Protein AF-0000000080075584 (afdb_homodimer)

Solvent-accessible surface area (backbone atoms only — not comparable to full-atom values): 12866 Å² total; per-residue (Å²): 136,84,79,77,77,75,76,77,74,78,75,73,73,74,72,73,71,70,73,66,69,74,59,88,73,54,77,78,64,74,48,72,67,34,49,50,52,40,50,52,48,58,72,70,38,62,60,57,78,44,74,44,52,40,63,73,50,80,79,50,69,33,25,34,41,36,39,41,30,17,41,66,41,58,95,52,50,71,67,55,49,50,48,53,55,47,60,69,43,44,66,59,59,59,65,61,50,44,75,45,80,45,78,43,62,92,135,85,78,77,77,76,77,77,73,76,76,72,72,73,71,73,72,69,69,68,68,76,58,86,73,56,78,79,65,74,49,72,66,33,50,50,52,40,50,52,48,58,73,70,38,61,60,57,79,44,75,44,52,39,64,73,51,80,79,50,68,33,25,34,41,37,40,41,29,17,41,66,40,60,95,52,50,70,66,56,50,51,49,54,56,48,60,68,43,44,66,59,60,59,65,61,50,45,75,45,80,45,78,43,62,92

Sequence (212 aa):
MLRLATSLRSSLITSAVRRHSACCGGDHQMSEAEQKMSKLLNEGIQGCSRVEVHDVSNGCGSMYDVVVEASSFKGKSKVAQHKIVTSILSEQIKGMHGLTIKTKAVMLRLATSLRSSLITSAVRRHSACCGGDHQMSEAEQKMSKLLNEGIQGCSRVEVHDVSNGCGSMYDVVVEASSFKGKSKVAQHKIVTSILSEQIKGMHGLTIKTKAV

pLDDT: mean 79.03, std 25.41, range [29.27, 98.75]

InterPro domains:
  IPR002634 BolA protein [PF01722] (52-105)
  IPR002634 BolA protein [PIRSF003113] (13-105)
  IPR036065 BolA-like superfamily [G3DSA:3.30.300.90] (29-106)
  IPR036065 BolA-like superfamily [SSF82657] (11-105)
  IPR052275 Mitochondrial Fe-S cluster assembly factor [PTHR46188] (8-105)

Foldseek 3Di:
DDPPPPVPPPPPPPPPPPPPVPPCPPPPDDDPLFVVLQVLCVVQAAAWPDWGWDDPPVPPNPDIDIDTDGPRCPPPDPVRVVCSSCVSCVVVSVPSDDDDDDDDDD/DPPPPPPPPPPPPPPPPPPPPVPCPPPPDDDPLFVVLQVLCVVQAAAWPDWGWDDPPVPPNPDIDIDTDGPRCPPPDPVRVVVSSCVSCVVVSVPPDDDDDDDDDD

Organism: NCBI:txid1611254

Nearest PDB structures (foldseek):
  2ncl-assembly1_A  TM=8.248E-01  e=7.164E-05  Homo sapiens
  2mma-assembly1_B  TM=8.108E-01  e=4.847E-03  Arabidopsis thaliana
  3o2e-assembly1_A  TM=7.406E-01  e=4.530E-02  Babesia bovis T2Bo
  2kdn-assembly1_A  TM=6.563E-01  e=3.088E-02  Plasmodium falciparum 3D7
  4uc7-assembly1_A  TM=2.143E-01  e=5.826E-01  Human respiratory syncytial virus A2

Radius of gyration: 30.8 Å; Cα contacts (8 Å, |Δi|>4): 263; chains: 2; bounding box: 94×54×71 Å

Secondary structure (DSSP, 8-state):
-----------------------S----PPPHHHHHHHHHHHHHSTTEEEEEEEE-SSSSSSEEEEEEEEGGGTT--HHHHHHHHHHHHHHHHHTTSEEEEEEEE-/-----------------------S----PPPHHHHHHHHHHHHHSTTEEEEEEEE-SSSSSSEEEEEEEEGGGTT--HHHHHHHHHHHHHHHHHTTSEEEEEEEE-

Structure (mmCIF, N/CA/C/O backbone):
data_AF-0000000080075584-model_v1
#
loop_
_entity.id
_entity.type
_entity.pdbx_description
1 polymer 'Uncharacterized protein'
#
loop_
_atom_site.group_PDB
_atom_site.id
_atom_site.type_symbol
_atom_site.label_atom_id
_atom_site.label_alt_id
_atom_site.label_comp_id
_atom_site.label_asym_id
_atom_site.label_entity_id
_atom_site.label_seq_id
_atom_site.pdbx_PDB_ins_code
_atom_site.Cartn_x
_atom_site.Cartn_y
_atom_site.Cartn_z
_atom_site.occupancy
_atom_site.B_iso_or_equiv
_atom_site.auth_seq_id
_atom_site.auth_comp_id
_atom_site.auth_asym_id
_atom_site.auth_atom_id
_atom_site.pdbx_PDB_model_num
ATOM 1 N N . MET A 1 1 ? -80 -15.695 -36.656 1 31.92 1 MET A N 1
ATOM 2 C CA . MET A 1 1 ? -78.938 -16.625 -36.312 1 31.92 1 MET A CA 1
ATOM 3 C C . MET A 1 1 ? -77.688 -15.883 -35.812 1 31.92 1 MET A C 1
ATOM 5 O O . MET A 1 1 ? -77 -15.219 -36.562 1 31.92 1 MET A O 1
ATOM 9 N N . LEU A 1 2 ? -77.938 -15.125 -34.656 1 34.56 2 LEU A N 1
ATOM 10 C CA . LEU A 1 2 ? -77.188 -14.094 -33.938 1 34.56 2 LEU A CA 1
ATOM 11 C C . LEU A 1 2 ? -75.875 -14.664 -33.406 1 34.56 2 LEU A C 1
ATOM 13 O O . LEU A 1 2 ? -75.875 -15.578 -32.562 1 34.56 2 LEU A O 1
ATOM 17 N N . ARG A 1 3 ? -74.812 -14.68 -34.25 1 34.53 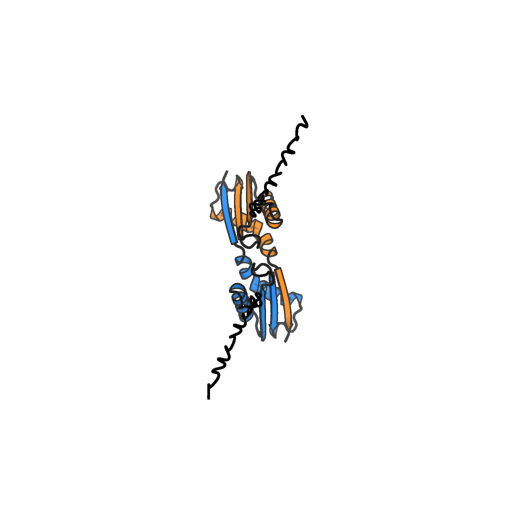3 ARG A N 1
ATOM 18 C CA . ARG A 1 3 ? -73.438 -15.039 -34.062 1 34.53 3 ARG A CA 1
ATOM 19 C C . ARG A 1 3 ? -72.812 -14.281 -32.875 1 34.53 3 ARG A C 1
ATOM 21 O O . ARG A 1 3 ? -72.812 -13.047 -32.844 1 34.53 3 ARG A O 1
ATOM 28 N N . LEU A 1 4 ? -72.938 -14.789 -31.609 1 32.62 4 LEU A N 1
ATOM 29 C CA . LEU A 1 4 ? -72.312 -14.328 -30.375 1 32.62 4 LEU A CA 1
ATOM 30 C C . LEU A 1 4 ? -70.812 -14.211 -30.516 1 32.62 4 LEU A C 1
ATOM 32 O O . LEU A 1 4 ? -70.125 -15.195 -30.812 1 32.62 4 LEU A O 1
ATOM 36 N N . ALA A 1 5 ? -70.312 -13.031 -30.906 1 39.91 5 ALA A N 1
ATOM 37 C CA . ALA A 1 5 ? -68.938 -12.562 -30.953 1 39.91 5 ALA A CA 1
ATOM 38 C C . ALA A 1 5 ? -68.25 -12.672 -29.578 1 39.91 5 ALA A C 1
ATOM 40 O O . ALA A 1 5 ? -68.625 -11.953 -28.641 1 39.91 5 ALA A O 1
ATOM 41 N N . THR A 1 6 ? -68.312 -13.914 -28.922 1 37.81 6 THR A N 1
ATOM 42 C CA . THR A 1 6 ? -67.625 -13.891 -27.625 1 37.81 6 THR A CA 1
ATOM 43 C C . THR A 1 6 ? -66.188 -13.461 -27.781 1 37.81 6 THR A C 1
ATOM 45 O O . THR A 1 6 ? -65.438 -14.023 -28.594 1 37.81 6 THR A O 1
ATOM 48 N N . SER A 1 7 ? -65.875 -12.117 -27.891 1 38.69 7 SER A N 1
ATOM 49 C CA . SER A 1 7 ? -64.562 -11.484 -27.906 1 38.69 7 SER A CA 1
ATOM 50 C C . SER A 1 7 ? -63.719 -11.953 -26.734 1 38.69 7 SER A C 1
ATOM 52 O O . SER A 1 7 ? -64.125 -11.844 -25.578 1 38.69 7 SER A O 1
ATOM 54 N N . LEU A 1 8 ? -63.125 -13.219 -26.844 1 41.19 8 LEU A N 1
ATOM 55 C CA . LEU A 1 8 ? -62.156 -13.672 -25.875 1 41.19 8 LEU A CA 1
ATOM 56 C C . LEU A 1 8 ? -61.062 -12.641 -25.688 1 41.19 8 LEU A C 1
ATOM 58 O O . LEU A 1 8 ? -60.375 -12.281 -26.641 1 41.19 8 LEU A O 1
ATOM 62 N N . ARG A 1 9 ? -61.281 -11.695 -24.781 1 37.5 9 ARG A N 1
ATOM 63 C CA . ARG A 1 9 ? -60.25 -10.75 -24.328 1 37.5 9 ARG A CA 1
ATOM 64 C C . ARG A 1 9 ? -59.031 -11.484 -23.781 1 37.5 9 ARG A C 1
ATOM 66 O O . ARG A 1 9 ? -59.156 -12.32 -22.891 1 37.5 9 ARG A O 1
ATOM 73 N N . SER A 1 10 ? -58.094 -11.82 -24.641 1 37.31 10 SER A N 1
ATOM 74 C CA . SER A 1 10 ? -56.75 -12.32 -24.25 1 37.31 10 SER A CA 1
ATOM 75 C C . SER A 1 10 ? -56.094 -11.398 -23.219 1 37.31 10 SER A C 1
ATOM 77 O O . SER A 1 10 ? -55.969 -10.195 -23.453 1 37.31 10 SER A O 1
ATOM 79 N N . SER A 1 11 ? -56.469 -11.531 -21.875 1 39.22 11 SER A N 1
ATOM 80 C CA . SER A 1 11 ? -55.75 -10.836 -20.812 1 39.22 11 SER A CA 1
ATOM 81 C C . SER A 1 11 ? -54.25 -11.062 -20.922 1 39.22 11 SER A C 1
ATOM 83 O O . SER A 1 11 ? -53.812 -12.211 -20.938 1 39.22 11 SER A O 1
ATOM 85 N N . LEU A 1 12 ? -53.625 -10.195 -21.703 1 43.09 12 LEU A N 1
ATOM 86 C CA . LEU A 1 12 ? -52.188 -10.117 -21.734 1 43.09 12 LEU A CA 1
ATOM 87 C C . LEU A 1 12 ? -51.594 -9.961 -20.328 1 43.09 12 LEU A C 1
ATOM 89 O O . LEU A 1 12 ? -51.906 -8.992 -19.641 1 43.09 12 LEU A O 1
ATOM 93 N N . ILE A 1 13 ? -51.719 -11.047 -19.609 1 40.97 13 ILE A N 1
ATOM 94 C CA . ILE A 1 13 ? -50.938 -11.008 -18.359 1 40.97 13 ILE A CA 1
ATOM 95 C C . ILE A 1 13 ? -49.531 -10.547 -18.641 1 40.97 13 ILE A C 1
ATOM 97 O O . ILE A 1 13 ? -48.844 -11.07 -19.531 1 40.97 13 ILE A O 1
ATOM 101 N N . THR A 1 14 ? -49.375 -9.219 -18.766 1 39.62 14 THR A N 1
ATOM 102 C CA . THR A 1 14 ? -48.031 -8.641 -18.75 1 39.62 14 THR A CA 1
ATOM 103 C C . THR A 1 14 ? -47.219 -9.188 -17.578 1 39.62 14 THR A C 1
ATOM 105 O O . THR A 1 14 ? -47.656 -9.102 -16.422 1 39.62 14 THR A O 1
ATOM 108 N N . SER A 1 15 ? -46.75 -10.438 -17.719 1 36.16 15 SER A N 1
ATOM 109 C CA . SER A 1 15 ? -45.75 -10.945 -16.781 1 36.16 15 SER A CA 1
ATOM 110 C C . SER A 1 15 ? -44.75 -9.875 -16.422 1 36.16 15 SER A C 1
ATOM 112 O O . SER A 1 15 ? -44.25 -9.164 -17.297 1 36.16 15 SER A O 1
ATOM 114 N N . ALA A 1 16 ? -45 -9.109 -15.398 1 36.53 16 ALA A N 1
ATOM 115 C CA . ALA A 1 16 ? -43.969 -8.312 -14.766 1 36.53 16 ALA A CA 1
ATOM 116 C C . ALA A 1 16 ? -42.656 -9.102 -14.641 1 36.53 16 ALA A C 1
ATOM 118 O O . ALA A 1 16 ? -42.625 -10.148 -13.992 1 36.53 16 ALA A O 1
ATOM 119 N N . VAL A 1 17 ? -41.969 -9.234 -15.75 1 34.44 17 VAL A N 1
ATOM 120 C CA . VAL A 1 17 ? -40.594 -9.703 -15.609 1 34.44 17 VAL A CA 1
ATOM 121 C C . VAL A 1 17 ? -39.969 -9.086 -14.359 1 34.44 17 VAL A C 1
ATOM 123 O O . VAL A 1 17 ? -39.875 -7.859 -14.234 1 34.44 17 VAL A O 1
ATOM 126 N N . ARG A 1 18 ? -40.219 -9.68 -13.242 1 29.27 18 ARG A N 1
ATOM 127 C CA . ARG A 1 18 ? -39.406 -9.391 -12.078 1 29.27 18 ARG A CA 1
ATOM 128 C C . ARG A 1 18 ? -37.969 -9.109 -12.492 1 29.27 18 ARG A C 1
ATOM 130 O O . ARG A 1 18 ? -37.281 -9.984 -13.031 1 29.27 18 ARG A O 1
ATOM 137 N N . ARG A 1 19 ? -37.719 -7.887 -12.984 1 32.31 19 ARG A N 1
ATOM 138 C CA . ARG A 1 19 ? -36.312 -7.453 -13 1 32.31 19 ARG A CA 1
ATOM 139 C C . ARG A 1 19 ? -35.594 -7.957 -11.766 1 32.31 19 ARG A C 1
ATOM 141 O O . ARG A 1 19 ? -35.906 -7.566 -10.641 1 32.31 19 ARG A O 1
ATOM 148 N N . HIS A 1 20 ? -35.562 -9.32 -11.609 1 29.73 20 HIS A N 1
ATOM 149 C CA . HIS A 1 20 ? -34.531 -9.672 -10.625 1 29.73 20 HIS A CA 1
ATOM 150 C C . HIS A 1 20 ? -33.375 -8.688 -10.656 1 29.73 20 HIS A C 1
ATOM 152 O O . HIS A 1 20 ? -32.906 -8.312 -11.734 1 29.73 20 HIS A O 1
ATOM 158 N N . SER A 1 21 ? -33.406 -7.691 -9.961 1 29.97 21 SER A N 1
ATOM 159 C CA . SER A 1 21 ? -32.219 -6.895 -9.664 1 29.97 21 SER A CA 1
ATOM 160 C C . SER A 1 21 ? -30.969 -7.758 -9.641 1 29.97 21 SER A C 1
ATOM 162 O O . SER A 1 21 ? -30.922 -8.773 -8.938 1 29.97 21 SER A O 1
ATOM 164 N N . ALA A 1 22 ? -30.297 -8.062 -10.805 1 34.03 22 ALA A N 1
ATOM 165 C CA . ALA A 1 22 ? -28.953 -8.656 -10.82 1 34.03 22 ALA A CA 1
ATOM 166 C C . ALA A 1 22 ? -28.219 -8.367 -9.523 1 34.03 22 ALA A C 1
ATOM 168 O O . ALA A 1 22 ? -28.016 -7.207 -9.148 1 34.03 22 ALA A O 1
ATOM 169 N N . CYS A 1 23 ? -28.578 -8.875 -8.43 1 33.38 23 CYS A N 1
ATOM 170 C CA . CYS A 1 23 ? -27.516 -8.875 -7.438 1 33.38 23 CYS A CA 1
ATOM 171 C C . CYS A 1 23 ? -26.156 -8.742 -8.102 1 33.38 23 CYS A C 1
ATOM 173 O O . CYS A 1 23 ? -25.969 -9.156 -9.25 1 33.38 23 CYS A O 1
ATOM 175 N N . CYS A 1 24 ? -25.25 -7.812 -7.727 1 36.41 24 CYS A N 1
ATOM 176 C CA . CYS A 1 24 ? -23.938 -7.707 -8.328 1 36.41 24 CYS A CA 1
ATOM 177 C C . CYS A 1 24 ? -23.391 -9.086 -8.695 1 36.41 24 CYS A C 1
ATOM 179 O O . CYS A 1 24 ? -22.625 -9.68 -7.93 1 36.41 24 CYS A O 1
ATOM 181 N N . GLY A 1 25 ? -24.141 -10.055 -8.812 1 39.28 25 GLY A N 1
ATOM 182 C CA . GLY A 1 25 ? -23.578 -11.297 -9.305 1 39.28 25 GLY A CA 1
ATOM 183 C C . GLY A 1 25 ? -22.703 -11.117 -10.539 1 39.28 25 GLY A C 1
ATOM 184 O O . GLY A 1 25 ? -23.047 -11.602 -11.617 1 39.28 25 GLY A O 1
ATOM 185 N N . GLY A 1 26 ? -22.312 -9.945 -10.828 1 40.91 26 GLY A N 1
ATOM 186 C CA . GLY A 1 26 ? -21.641 -9.336 -11.961 1 40.91 26 GLY A CA 1
ATOM 187 C C . GLY A 1 26 ? -20.562 -10.219 -12.562 1 40.91 26 GLY A C 1
ATOM 188 O O . GLY A 1 26 ? -20.031 -11.102 -11.883 1 40.91 26 GLY A O 1
ATOM 189 N N . ASP A 1 27 ? -20.656 -10.742 -13.75 1 55.12 27 ASP A N 1
ATOM 190 C CA . ASP A 1 27 ? -19.453 -11.047 -14.492 1 55.12 27 ASP A CA 1
ATOM 191 C C . ASP A 1 27 ? -18.266 -10.211 -13.992 1 55.12 27 ASP A C 1
ATOM 193 O O . ASP A 1 27 ? -18.312 -8.984 -14.023 1 55.12 27 ASP A O 1
ATOM 197 N N . HIS A 1 28 ? -17.766 -10.766 -12.93 1 68.5 28 HIS A N 1
ATOM 198 C CA . HIS A 1 28 ? -16.656 -10.008 -12.383 1 68.5 28 HIS A CA 1
ATOM 199 C C . HIS A 1 28 ? -15.719 -9.523 -13.492 1 68.5 28 HIS A C 1
ATOM 201 O O . HIS A 1 28 ? -15.141 -10.336 -14.219 1 68.5 28 HIS A O 1
ATOM 207 N N . GLN A 1 29 ? -16.109 -8.547 -14.133 1 81.94 29 GLN A N 1
ATOM 208 C CA . GLN A 1 29 ? -15.086 -7.922 -14.969 1 81.94 29 GLN A CA 1
ATOM 209 C C . GLN A 1 29 ? -13.906 -7.441 -14.133 1 81.94 29 GLN A C 1
ATOM 211 O O . GLN A 1 29 ? -14.086 -6.832 -13.078 1 81.94 29 GLN A O 1
ATOM 216 N N . MET A 1 30 ? -12.875 -8.047 -14.531 1 88.94 30 MET A N 1
ATOM 217 C CA . MET A 1 30 ? -11.656 -7.703 -13.797 1 88.94 30 MET A CA 1
ATOM 218 C C . MET A 1 30 ? -11.469 -6.191 -13.727 1 88.94 30 MET A C 1
ATOM 220 O O . MET A 1 30 ? -11.625 -5.496 -14.734 1 88.94 30 MET A O 1
ATOM 224 N N . SER A 1 31 ? -11.242 -5.719 -12.531 1 89.69 31 SER A N 1
ATOM 225 C CA . SER A 1 31 ? -10.891 -4.312 -12.383 1 89.69 31 SER A CA 1
ATOM 226 C C . SER A 1 31 ? -9.562 -4 -13.062 1 89.69 31 SER A C 1
ATOM 228 O O . SER A 1 31 ? -8.836 -4.91 -13.469 1 89.69 31 SER A O 1
ATOM 230 N N . GLU A 1 32 ? -9.273 -2.709 -13.227 1 89.69 32 GLU A N 1
ATOM 231 C CA . GLU A 1 32 ? -8.008 -2.287 -13.812 1 89.69 32 GLU A CA 1
ATOM 232 C C . GLU A 1 32 ? -6.824 -2.771 -12.977 1 89.69 32 GLU A C 1
ATOM 234 O O . GLU A 1 32 ? -5.816 -3.223 -13.531 1 89.69 32 GLU A O 1
ATOM 239 N N . ALA A 1 33 ? -6.977 -2.705 -11.703 1 90.88 33 ALA A N 1
ATOM 240 C CA . ALA A 1 33 ? -5.906 -3.145 -10.812 1 90.88 33 ALA A CA 1
ATOM 241 C C . ALA A 1 33 ? -5.676 -4.648 -10.938 1 90.88 33 ALA A C 1
ATOM 243 O O . ALA A 1 33 ? -4.531 -5.105 -11 1 90.88 33 ALA A O 1
ATOM 244 N N . GLU A 1 34 ? -6.734 -5.371 -11.008 1 94.81 34 GLU A N 1
ATOM 245 C CA . GLU A 1 34 ? -6.621 -6.816 -11.18 1 94.81 34 GLU A CA 1
ATOM 246 C C . GLU A 1 34 ? -5.906 -7.164 -12.484 1 94.81 34 GLU A C 1
ATOM 248 O O . GLU A 1 34 ? -5.051 -8.047 -12.508 1 94.81 34 GLU A O 1
ATOM 253 N N . GLN A 1 35 ? -6.273 -6.453 -13.523 1 95.62 35 GLN A N 1
ATOM 254 C CA . GLN A 1 35 ? -5.668 -6.695 -14.828 1 95.62 35 GLN A CA 1
ATOM 255 C C . GLN A 1 35 ? -4.176 -6.375 -14.812 1 95.62 35 GLN A C 1
ATOM 257 O O . GLN A 1 35 ? -3.363 -7.145 -15.32 1 95.62 35 GLN A O 1
ATOM 262 N N . LYS A 1 36 ? -3.893 -5.312 -14.203 1 95.56 36 LYS A N 1
ATOM 263 C CA . LYS A 1 36 ? -2.494 -4.891 -14.133 1 95.56 36 LYS A CA 1
ATOM 264 C C . LYS A 1 36 ? -1.661 -5.895 -13.336 1 95.56 36 LYS A C 1
ATOM 266 O O . LYS A 1 36 ? -0.575 -6.285 -13.773 1 95.56 36 LYS A O 1
ATOM 271 N N . MET A 1 37 ? -2.15 -6.332 -12.25 1 96.12 37 MET A N 1
ATOM 272 C CA . MET A 1 37 ? -1.429 -7.289 -11.422 1 96.12 37 MET A CA 1
ATOM 273 C C . MET A 1 37 ? -1.257 -8.617 -12.148 1 96.12 37 MET A C 1
ATOM 275 O O . MET A 1 37 ? -0.188 -9.227 -12.094 1 96.12 37 MET A O 1
ATOM 279 N N . SER A 1 38 ? -2.291 -9.008 -12.797 1 97.5 38 SER A N 1
ATOM 280 C CA . SER A 1 38 ? -2.199 -10.242 -13.578 1 97.5 38 SER A CA 1
ATOM 281 C C . SER A 1 38 ? -1.11 -10.141 -14.641 1 97.5 38 SER A C 1
ATOM 283 O O . SER A 1 38 ? -0.322 -11.07 -14.82 1 97.5 38 SER A O 1
ATOM 285 N N . LYS A 1 39 ? -1.058 -9.008 -15.273 1 97.5 39 LYS A N 1
ATOM 286 C CA . LYS A 1 39 ? -0.065 -8.797 -16.328 1 97.5 39 LYS A CA 1
ATOM 287 C C . LYS A 1 39 ? 1.351 -8.812 -15.758 1 97.5 39 LYS A C 1
ATOM 289 O O . LYS A 1 39 ? 2.238 -9.469 -16.312 1 97.5 39 LYS A O 1
ATOM 294 N N . LEU A 1 40 ? 1.533 -8.156 -14.648 1 97.5 40 LEU A N 1
ATOM 295 C CA . LEU A 1 40 ? 2.842 -8.109 -14 1 97.5 40 LEU A CA 1
ATOM 296 C C . LEU A 1 40 ? 3.311 -9.508 -13.625 1 97.5 40 LEU A C 1
ATOM 298 O O . LEU A 1 40 ? 4.473 -9.859 -13.836 1 97.5 40 LEU A O 1
ATOM 302 N N . LEU A 1 41 ? 2.447 -10.32 -13.148 1 98.19 41 LEU A N 1
ATOM 303 C CA . LEU A 1 41 ? 2.787 -11.672 -12.711 1 98.19 41 LEU A CA 1
ATOM 304 C C . LEU A 1 41 ? 3.115 -12.562 -13.906 1 98.19 41 LEU A C 1
ATOM 306 O O . LEU A 1 41 ? 4.098 -13.305 -13.883 1 98.19 41 LEU A O 1
ATOM 310 N N . ASN A 1 42 ? 2.324 -12.406 -14.93 1 97.56 42 ASN A N 1
ATOM 311 C CA . ASN A 1 42 ? 2.561 -13.188 -16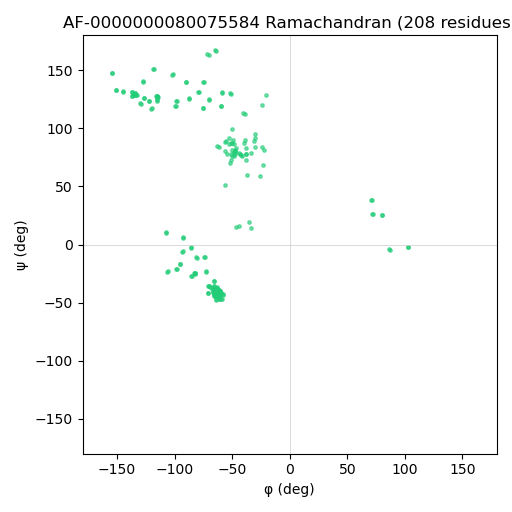.141 1 97.56 42 ASN A CA 1
ATOM 312 C C . ASN A 1 42 ? 3.912 -12.859 -16.766 1 97.56 42 ASN A C 1
ATOM 314 O O . ASN A 1 42 ? 4.609 -13.75 -17.25 1 97.56 42 ASN A O 1
ATOM 318 N N . GLU A 1 43 ? 4.258 -11.633 -16.688 1 97.12 43 GLU A N 1
ATOM 319 C CA . GLU A 1 43 ? 5.508 -11.188 -17.297 1 97.12 43 GLU A CA 1
ATOM 320 C C . GLU A 1 43 ? 6.695 -11.461 -16.375 1 97.12 43 GLU A C 1
ATOM 322 O O . GLU A 1 43 ? 7.812 -11.68 -16.844 1 97.12 43 GLU A O 1
ATOM 327 N N . GLY A 1 44 ? 6.469 -11.547 -15.102 1 97.25 44 GLY A N 1
ATOM 328 C CA . GLY A 1 44 ? 7.555 -11.625 -14.141 1 97.25 44 GLY A CA 1
ATOM 329 C C . GLY A 1 44 ? 7.898 -13.047 -13.75 1 97.25 44 GLY A C 1
ATOM 330 O O . GLY A 1 44 ? 8.984 -13.312 -13.219 1 97.25 44 GLY A O 1
ATOM 331 N N . ILE A 1 45 ? 6.992 -13.977 -14.031 1 97.81 45 ILE A N 1
ATOM 332 C CA . ILE A 1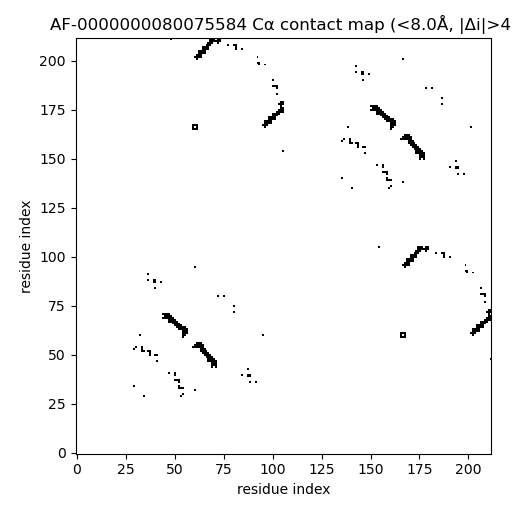 45 ? 7.223 -15.352 -13.609 1 97.81 45 ILE A CA 1
ATOM 333 C C . ILE A 1 45 ? 7.359 -16.25 -14.836 1 97.81 45 ILE A C 1
ATOM 335 O O . ILE A 1 45 ? 6.469 -16.297 -15.688 1 97.81 45 ILE A O 1
ATOM 339 N N . GLN A 1 46 ? 8.438 -16.906 -14.859 1 96.56 46 GLN A N 1
ATOM 340 C CA . GLN A 1 46 ? 8.664 -17.828 -15.961 1 96.56 46 GLN A CA 1
ATOM 341 C C . GLN A 1 46 ? 7.836 -19.094 -15.805 1 96.56 46 GLN A C 1
ATOM 343 O O . GLN A 1 46 ? 7.711 -19.625 -14.695 1 96.56 46 GLN A O 1
ATOM 348 N N . GLY A 1 47 ? 7.254 -19.609 -17 1 97.06 47 GLY A N 1
ATOM 349 C CA . GLY A 1 47 ? 6.535 -20.875 -16.984 1 97.06 47 GLY A CA 1
ATOM 350 C C . GLY A 1 47 ? 5.188 -20.781 -16.281 1 97.06 47 GLY A C 1
ATOM 351 O O . GLY A 1 47 ? 4.715 -21.766 -15.703 1 97.06 47 GLY A O 1
ATOM 352 N N . CYS A 1 48 ? 4.676 -19.625 -16.297 1 96.31 48 CYS A N 1
ATOM 353 C CA . CYS A 1 48 ? 3.369 -19.422 -15.688 1 96.31 48 CYS A CA 1
ATOM 354 C C . CYS A 1 48 ? 2.271 -20.078 -16.5 1 96.31 48 CYS A C 1
ATOM 356 O O . CYS A 1 48 ? 2.152 -19.844 -17.703 1 96.31 48 CYS A O 1
ATOM 358 N N . SER A 1 49 ? 1.492 -20.922 -15.938 1 97.25 49 SER A N 1
ATOM 359 C CA . SER A 1 49 ? 0.399 -21.594 -16.625 1 97.25 49 SER A CA 1
ATOM 360 C C . SER A 1 49 ? -0.954 -21.031 -16.203 1 97.25 49 SER A C 1
ATOM 362 O O . SER A 1 49 ? -1.942 -21.172 -16.922 1 97.25 49 SER A O 1
ATOM 364 N N . ARG A 1 50 ? -0.996 -20.422 -15.031 1 97.94 50 ARG A N 1
ATOM 365 C CA . ARG A 1 50 ? -2.238 -19.844 -14.531 1 97.94 50 ARG A CA 1
ATOM 366 C C . ARG A 1 50 ? -1.96 -18.656 -13.609 1 97.94 50 ARG A C 1
ATOM 368 O O . ARG A 1 50 ? -1.092 -18.734 -12.734 1 97.94 50 ARG A O 1
ATOM 375 N N . VAL A 1 51 ? -2.678 -17.578 -13.852 1 98.06 51 VAL A N 1
ATOM 376 C CA . VAL A 1 51 ? -2.676 -16.422 -12.953 1 98.06 51 VAL A CA 1
ATOM 377 C C . VAL A 1 51 ? -4.105 -15.914 -12.766 1 98.06 51 VAL A C 1
ATOM 379 O O . VAL A 1 51 ? -4.836 -15.719 -13.734 1 98.06 51 VAL A O 1
ATOM 382 N N . GLU A 1 52 ? -4.488 -15.781 -11.477 1 97.69 52 GLU A N 1
ATOM 383 C CA . GLU A 1 52 ? -5.77 -15.18 -11.109 1 97.69 52 GLU A CA 1
ATOM 384 C C . GLU A 1 52 ? -5.598 -14.141 -10 1 97.69 52 GLU A C 1
ATOM 386 O O . GLU A 1 52 ? -4.93 -14.406 -9 1 97.69 52 GLU A O 1
ATOM 391 N N . VAL A 1 53 ? -6.156 -12.984 -10.289 1 97.06 53 VAL A N 1
ATOM 392 C CA . VAL A 1 53 ? -6.164 -11.922 -9.281 1 97.06 53 VAL A CA 1
ATOM 393 C C . VAL A 1 53 ? -7.59 -11.422 -9.062 1 97.06 53 VAL A C 1
ATOM 395 O O . VAL A 1 53 ? -8.273 -11.047 -10.016 1 97.06 53 VAL A O 1
ATOM 398 N N . HIS A 1 54 ? -8.016 -11.43 -7.785 1 96.38 54 HIS A N 1
ATOM 399 C CA . HIS A 1 54 ? -9.367 -10.984 -7.469 1 96.38 54 HIS A CA 1
ATOM 400 C C . HIS A 1 54 ? -9.367 -10.039 -6.27 1 96.38 54 HIS A C 1
ATOM 402 O O . HIS A 1 54 ? -8.805 -10.359 -5.219 1 96.38 54 HIS A O 1
ATOM 408 N N . ASP A 1 55 ? -10.055 -8.898 -6.488 1 92.44 55 ASP A N 1
ATOM 409 C CA . ASP A 1 55 ? -10.297 -8.023 -5.348 1 92.44 55 ASP A CA 1
ATOM 410 C C . ASP A 1 55 ? -11.391 -8.594 -4.441 1 92.44 55 ASP A C 1
ATOM 412 O O . ASP A 1 55 ? -12.555 -8.664 -4.84 1 92.44 55 ASP A O 1
ATOM 416 N N . VAL A 1 56 ? -11.07 -8.906 -3.244 1 92.94 56 VAL A N 1
ATOM 417 C CA . VAL A 1 56 ? -12.047 -9.562 -2.381 1 92.94 56 VAL A CA 1
ATOM 418 C C . VAL A 1 56 ? -12.539 -8.578 -1.32 1 92.94 56 VAL A C 1
ATOM 420 O O . VAL A 1 56 ? -13.164 -8.984 -0.335 1 92.94 56 VAL A O 1
ATOM 423 N N . SER A 1 57 ? -12.219 -7.336 -1.445 1 88.38 57 SER A N 1
ATOM 424 C CA . SER A 1 57 ? -12.656 -6.301 -0.513 1 88.38 57 SER A CA 1
ATOM 425 C C . SER A 1 57 ? -13.945 -5.637 -0.99 1 88.38 57 SER A C 1
ATOM 427 O O . SER A 1 57 ? -14.406 -4.66 -0.395 1 88.38 57 SER A O 1
ATOM 429 N N . ASN A 1 58 ? -14.555 -6.078 -1.993 1 82 58 ASN A N 1
ATOM 430 C CA . ASN A 1 58 ? -15.797 -5.539 -2.547 1 82 58 ASN A CA 1
ATOM 431 C C . ASN A 1 58 ? -15.57 -4.18 -3.209 1 82 58 ASN A C 1
ATOM 433 O O . ASN A 1 58 ? -16.312 -3.236 -2.969 1 82 58 ASN A O 1
ATOM 437 N N . GLY A 1 59 ? -14.414 -4.035 -3.891 1 80.25 59 GLY A N 1
ATOM 438 C CA . GLY A 1 59 ? -14.188 -2.896 -4.766 1 80.25 59 GLY A CA 1
ATOM 439 C C . GLY A 1 59 ? -13.289 -1.841 -4.148 1 80.25 59 GLY A C 1
ATOM 440 O O . GLY A 1 59 ? -12.945 -0.851 -4.797 1 80.25 59 GLY A O 1
ATOM 441 N N . CYS A 1 60 ? -12.844 -1.976 -2.965 1 80.19 60 CYS A N 1
ATOM 442 C CA . CYS A 1 60 ? -12.008 -0.973 -2.314 1 80.19 60 CYS A CA 1
ATOM 443 C C . CYS A 1 60 ? -10.547 -1.14 -2.715 1 80.19 60 CYS A C 1
ATOM 445 O O . CYS A 1 60 ? -9.766 -0.188 -2.645 1 80.19 60 CYS A O 1
ATOM 447 N N . GLY A 1 61 ? -10.25 -2.355 -3.105 1 85.12 61 GLY A N 1
ATOM 448 C CA . GLY A 1 61 ? -8.883 -2.611 -3.527 1 85.12 61 GLY A CA 1
ATOM 449 C C . GLY A 1 61 ? -7.93 -2.818 -2.367 1 85.12 61 GLY A C 1
ATOM 450 O O . GLY A 1 61 ? -6.719 -2.641 -2.514 1 85.12 61 GLY A O 1
ATOM 451 N N . SER A 1 62 ? -8.453 -3.248 -1.235 1 86.81 62 SER A N 1
ATOM 452 C CA . SER A 1 62 ? -7.605 -3.385 -0.052 1 86.81 62 SER A CA 1
ATOM 453 C C . SER A 1 62 ? -7.152 -4.828 0.139 1 86.81 62 SER A C 1
ATOM 455 O O . SER A 1 62 ? -6.207 -5.094 0.882 1 86.81 62 SER A O 1
ATOM 457 N N . MET A 1 63 ? -7.883 -5.707 -0.46 1 90.69 63 MET A N 1
ATOM 458 C CA . MET A 1 63 ? -7.559 -7.121 -0.312 1 90.69 63 MET A CA 1
ATOM 459 C C . MET A 1 63 ? -7.664 -7.848 -1.649 1 90.69 63 MET A C 1
ATOM 461 O O . MET A 1 63 ? -8.664 -7.719 -2.354 1 90.69 63 MET A O 1
ATOM 465 N N . TYR A 1 64 ? -6.574 -8.617 -1.907 1 94.5 64 TYR A N 1
ATOM 466 C CA . TYR A 1 64 ? -6.559 -9.383 -3.152 1 94.5 64 TYR A CA 1
ATOM 467 C C . TYR A 1 64 ? -6.254 -10.852 -2.889 1 94.5 64 TYR A C 1
ATOM 469 O O . TYR A 1 64 ? -5.41 -11.18 -2.049 1 94.5 64 TYR A O 1
ATOM 477 N N . ASP A 1 65 ? -6.969 -11.703 -3.633 1 97.44 65 ASP A N 1
ATOM 478 C CA . ASP A 1 65 ? -6.629 -13.117 -3.762 1 97.44 65 ASP A CA 1
ATOM 479 C C . ASP A 1 65 ? -5.855 -13.383 -5.051 1 97.44 65 ASP A C 1
ATOM 481 O O . ASP A 1 65 ? -6.328 -13.055 -6.145 1 97.44 65 ASP A O 1
ATOM 485 N N . VAL A 1 66 ? -4.668 -13.961 -4.84 1 98.19 66 VAL A N 1
ATOM 486 C CA . VAL A 1 66 ? -3.787 -14.18 -5.984 1 98.19 66 VAL A CA 1
ATOM 487 C C . VAL A 1 66 ? -3.451 -15.664 -6.102 1 98.19 66 VAL A C 1
ATOM 489 O O . VAL A 1 66 ? -2.971 -16.281 -5.145 1 98.19 66 VAL A O 1
ATOM 492 N N . VAL A 1 67 ? -3.77 -16.219 -7.293 1 98.69 67 VAL A N 1
ATOM 493 C CA . VAL A 1 67 ? -3.428 -17.609 -7.598 1 98.69 67 VAL A CA 1
ATOM 494 C C . VAL A 1 67 ? -2.426 -17.656 -8.75 1 98.69 67 VAL A C 1
ATOM 496 O O . VAL A 1 67 ? -2.656 -17.047 -9.805 1 98.69 67 VAL A O 1
ATOM 499 N N . VAL A 1 68 ? -1.298 -18.375 -8.5 1 98.69 68 VAL A N 1
ATOM 500 C CA . VAL A 1 68 ? -0.294 -18.516 -9.555 1 98.69 68 VAL A CA 1
ATOM 501 C C . VAL A 1 68 ? 0.166 -19.969 -9.656 1 98.69 68 VAL A C 1
ATOM 503 O O . VAL A 1 68 ? 0.526 -20.578 -8.648 1 98.69 68 VAL A O 1
ATOM 506 N N . GLU A 1 69 ? 0.119 -20.484 -10.844 1 98.75 69 GLU A N 1
ATOM 507 C CA . GLU A 1 69 ? 0.723 -21.766 -11.172 1 98.75 69 GLU A CA 1
ATOM 508 C C . GLU A 1 69 ? 1.86 -21.609 -12.172 1 98.75 69 GLU A C 1
ATOM 510 O O . GLU A 1 69 ? 1.679 -21 -13.234 1 98.75 69 GLU A O 1
ATOM 515 N N . ALA A 1 70 ? 3.039 -22.172 -11.836 1 98.56 70 ALA A N 1
ATOM 516 C CA . ALA A 1 70 ? 4.191 -21.984 -12.719 1 98.56 70 ALA A CA 1
ATOM 517 C C . ALA A 1 70 ? 5.188 -23.141 -12.562 1 98.56 70 ALA A C 1
ATOM 519 O O . ALA A 1 70 ? 5.336 -23.703 -11.477 1 98.56 70 ALA A O 1
ATOM 520 N N . SER A 1 71 ? 5.844 -23.453 -13.641 1 98.38 71 SER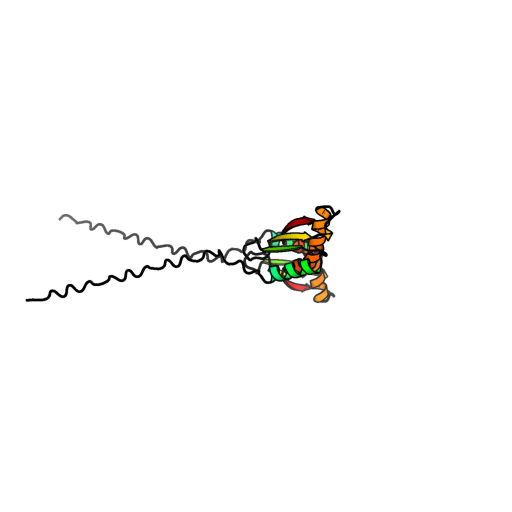 A N 1
ATOM 521 C CA . SER A 1 71 ? 6.875 -24.484 -13.633 1 98.38 71 SER A CA 1
ATOM 522 C C . SER A 1 71 ? 8.133 -24 -12.914 1 98.38 71 SER A C 1
ATOM 524 O O . SER A 1 71 ? 8.852 -24.797 -12.312 1 98.38 71 SER A O 1
ATOM 526 N N . SER A 1 72 ? 8.312 -22.719 -12.844 1 97.94 72 SER A N 1
ATOM 527 C CA . SER A 1 72 ? 9.508 -22.156 -12.227 1 97.94 72 SER A CA 1
ATOM 528 C C . SER A 1 72 ? 9.453 -22.281 -10.703 1 97.94 72 SER A C 1
ATOM 530 O O . SER A 1 72 ? 10.461 -22.094 -10.023 1 97.94 72 SER A O 1
ATOM 532 N N . PHE A 1 73 ? 8.312 -22.641 -10.172 1 98.5 73 PHE A N 1
ATOM 533 C CA . PHE A 1 73 ? 8.156 -22.781 -8.727 1 98.5 73 PHE A CA 1
ATOM 534 C C . PHE A 1 73 ? 8.703 -24.125 -8.258 1 98.5 73 PHE A C 1
ATOM 536 O O . PHE A 1 73 ? 8.867 -24.359 -7.059 1 98.5 73 PHE A O 1
ATOM 543 N N . LYS A 1 74 ? 8.984 -25.016 -9.273 1 98.12 74 LYS A N 1
ATOM 544 C CA . LYS A 1 74 ? 9.508 -26.328 -8.891 1 98.12 74 LYS A CA 1
ATOM 545 C C . LYS A 1 74 ? 10.805 -26.188 -8.102 1 98.12 74 LYS A C 1
ATOM 547 O O . LYS A 1 74 ? 11.711 -25.453 -8.508 1 98.12 74 LYS A O 1
ATOM 552 N N . GLY A 1 75 ? 10.844 -26.922 -6.945 1 98.06 75 GLY A N 1
ATOM 553 C CA . GLY A 1 75 ? 12.047 -26.906 -6.129 1 98.06 75 GLY A CA 1
ATOM 554 C C . GLY A 1 75 ? 12.086 -25.75 -5.152 1 98.06 75 GLY A C 1
ATOM 555 O O . GLY A 1 75 ? 13.008 -25.656 -4.336 1 98.06 75 GLY A O 1
ATOM 556 N N . LYS A 1 76 ? 11.117 -24.875 -5.191 1 97.88 76 LYS A N 1
ATOM 557 C CA . LYS A 1 76 ? 11.055 -23.75 -4.266 1 97.88 76 LYS A CA 1
ATOM 558 C C . LYS A 1 76 ? 10.047 -24 -3.152 1 97.88 76 LYS A C 1
ATOM 560 O O . LYS A 1 76 ? 9.008 -24.625 -3.381 1 97.88 76 LYS A O 1
ATOM 565 N N . SER A 1 77 ? 10.367 -23.516 -2.049 1 98.25 77 SER A N 1
ATOM 566 C CA . SER A 1 77 ? 9.43 -23.562 -0.935 1 98.25 77 SER A CA 1
ATOM 567 C C . SER A 1 77 ? 8.25 -22.625 -1.167 1 98.25 77 SER A C 1
ATOM 569 O O . SER A 1 77 ? 8.328 -21.719 -1.99 1 98.25 77 SER A O 1
ATOM 571 N N . LYS A 1 78 ? 7.156 -22.891 -0.34 1 98.12 78 LYS A N 1
ATOM 572 C CA . LYS A 1 78 ? 5.996 -22 -0.442 1 98.12 78 LYS A CA 1
ATOM 573 C C . LYS A 1 78 ? 6.367 -20.562 -0.08 1 98.12 78 LYS A C 1
ATOM 575 O O . LYS A 1 78 ? 5.922 -19.625 -0.733 1 98.12 78 LYS A O 1
ATOM 580 N N . VAL A 1 79 ? 7.18 -20.422 0.892 1 98.25 79 VAL A N 1
ATOM 581 C CA . VAL A 1 79 ? 7.594 -19.094 1.339 1 98.25 79 VAL A CA 1
ATOM 582 C C . VAL A 1 79 ? 8.336 -18.375 0.213 1 98.25 79 VAL A C 1
ATOM 584 O O . VAL A 1 79 ? 8.086 -17.203 -0.055 1 98.25 79 VAL A O 1
ATOM 587 N N . ALA A 1 80 ? 9.195 -19.078 -0.416 1 98.19 80 ALA A N 1
ATOM 588 C CA . ALA A 1 80 ? 9.953 -18.516 -1.523 1 98.19 80 ALA A CA 1
ATOM 589 C C . ALA A 1 80 ? 9.039 -18.141 -2.684 1 98.19 80 ALA A C 1
ATOM 591 O O . ALA A 1 80 ? 9.203 -17.078 -3.289 1 98.19 80 ALA A O 1
ATOM 592 N N . GLN A 1 81 ? 8.086 -19.047 -2.984 1 98.38 81 GLN A N 1
ATOM 593 C CA . GLN A 1 81 ? 7.102 -18.766 -4.02 1 98.38 81 GLN A CA 1
ATOM 594 C C . GLN A 1 81 ? 6.32 -17.5 -3.699 1 98.38 81 GLN A C 1
ATOM 596 O O . GLN A 1 81 ? 6.148 -16.625 -4.562 1 98.38 81 GLN A O 1
ATOM 601 N N . HIS A 1 82 ? 5.93 -17.359 -2.443 1 98 82 HIS A N 1
ATOM 602 C CA . HIS A 1 82 ? 5.184 -16.188 -1.993 1 98 82 HIS A CA 1
ATOM 603 C C . HIS A 1 82 ? 6.035 -14.93 -2.082 1 98 82 HIS A C 1
ATOM 605 O O . HIS A 1 82 ? 5.543 -13.867 -2.471 1 98 82 HIS A O 1
ATOM 611 N N . LYS A 1 83 ? 7.285 -15.016 -1.834 1 97.5 83 LYS A N 1
ATOM 612 C CA . LYS A 1 83 ? 8.18 -13.867 -1.913 1 97.5 83 LYS A CA 1
ATOM 613 C C . LYS A 1 83 ? 8.32 -13.375 -3.352 1 97.5 83 LYS A C 1
ATOM 615 O O . LYS A 1 83 ? 8.391 -12.172 -3.594 1 97.5 83 LYS A O 1
ATOM 620 N N . ILE A 1 84 ? 8.367 -14.305 -4.273 1 97.38 84 ILE A N 1
ATOM 621 C CA . ILE A 1 84 ? 8.453 -13.945 -5.684 1 97.38 84 ILE A CA 1
ATOM 622 C C . ILE A 1 84 ? 7.219 -13.148 -6.09 1 97.38 84 ILE A C 1
ATOM 624 O O . ILE A 1 84 ? 7.328 -12.07 -6.668 1 97.38 84 ILE A O 1
ATOM 628 N N . VAL A 1 85 ? 6.062 -13.641 -5.699 1 97.75 85 VAL A N 1
ATOM 629 C CA . VAL A 1 85 ? 4.805 -12.984 -6.043 1 97.75 85 VAL A CA 1
ATOM 630 C C . VAL A 1 85 ? 4.746 -11.602 -5.395 1 97.75 85 VAL A C 1
ATOM 632 O O . VAL A 1 85 ? 4.457 -10.609 -6.062 1 97.75 85 VAL A O 1
ATOM 635 N N . THR A 1 86 ? 5.059 -11.539 -4.16 1 95.81 86 THR A N 1
ATOM 636 C CA . THR A 1 86 ? 5.008 -10.289 -3.414 1 95.81 86 THR A CA 1
ATOM 637 C C . THR A 1 86 ? 5.992 -9.273 -3.99 1 95.81 86 THR A C 1
ATOM 639 O O . THR A 1 86 ? 5.68 -8.086 -4.086 1 95.81 86 THR A O 1
ATOM 642 N N . SER A 1 87 ? 7.168 -9.742 -4.348 1 95.44 87 SER A N 1
ATOM 643 C CA . SER A 1 87 ? 8.172 -8.844 -4.895 1 95.44 87 SER A CA 1
ATOM 644 C C . SER A 1 87 ? 7.703 -8.219 -6.207 1 95.44 87 SER A C 1
ATOM 646 O O . SER A 1 87 ? 7.945 -7.039 -6.465 1 95.44 87 SER A O 1
ATOM 648 N N . ILE A 1 88 ? 7.059 -8.922 -6.977 1 96.38 88 ILE A N 1
ATOM 649 C CA . ILE A 1 88 ? 6.582 -8.461 -8.273 1 96.38 88 ILE A CA 1
ATOM 650 C C . ILE A 1 88 ? 5.457 -7.445 -8.078 1 96.38 88 ILE A C 1
ATOM 652 O O . ILE A 1 88 ? 5.375 -6.453 -8.805 1 96.38 88 ILE A O 1
ATOM 656 N N . LEU A 1 89 ? 4.641 -7.668 -7.059 1 94.25 89 LEU A N 1
ATOM 657 C CA . LEU A 1 89 ? 3.449 -6.844 -6.891 1 94.25 89 LEU A CA 1
ATOM 658 C C . LEU A 1 89 ? 3.73 -5.66 -5.973 1 94.25 89 LEU A C 1
ATOM 660 O O . LEU A 1 89 ? 2.908 -4.75 -5.855 1 94.25 89 LEU A O 1
ATOM 664 N N . SER A 1 90 ? 4.891 -5.605 -5.395 1 88.56 90 SER A N 1
ATOM 665 C CA . SER A 1 90 ? 5.195 -4.641 -4.344 1 88.56 90 SER A CA 1
ATOM 666 C C . SER A 1 90 ? 5.031 -3.209 -4.848 1 88.56 90 SER A C 1
ATOM 668 O O . SER A 1 90 ? 4.441 -2.367 -4.164 1 88.56 90 SER A O 1
ATOM 670 N N . GLU A 1 91 ? 5.566 -2.938 -5.996 1 83.5 91 GLU A N 1
ATOM 671 C CA . GLU A 1 91 ? 5.473 -1.586 -6.539 1 83.5 91 GLU A CA 1
ATOM 672 C C . GLU A 1 91 ? 4.027 -1.22 -6.863 1 83.5 91 GLU A C 1
ATOM 674 O O . GLU A 1 91 ? 3.605 -0.082 -6.645 1 83.5 91 GLU A O 1
ATOM 679 N N . GLN A 1 92 ? 3.281 -2.197 -7.363 1 85 92 GLN A N 1
ATOM 680 C CA . GLN A 1 92 ? 1.882 -1.939 -7.688 1 85 92 GLN A CA 1
ATOM 681 C C . GLN A 1 92 ? 1.068 -1.662 -6.426 1 85 92 GLN A C 1
ATOM 683 O O . GLN A 1 92 ? 0.239 -0.75 -6.402 1 85 92 GLN A O 1
ATOM 688 N N . ILE A 1 93 ? 1.252 -2.279 -5.48 1 83.69 93 ILE A N 1
ATOM 689 C CA . ILE A 1 93 ? 0.512 -2.168 -4.227 1 83.69 93 ILE A CA 1
ATOM 690 C C . ILE A 1 93 ? 0.839 -0.84 -3.549 1 83.69 93 ILE A C 1
ATOM 692 O O . ILE A 1 93 ? -0.049 -0.175 -3.01 1 83.69 93 ILE A O 1
ATOM 696 N N . LYS A 1 94 ? 2.123 -0.452 -3.705 1 78.5 94 LYS A N 1
ATOM 697 C CA . LYS A 1 94 ? 2.557 0.821 -3.137 1 78.5 94 LYS A CA 1
ATOM 698 C C . LYS A 1 94 ? 1.859 1.994 -3.818 1 78.5 94 LYS A C 1
ATOM 700 O O . LYS A 1 94 ? 1.549 2.998 -3.174 1 78.5 94 LYS A O 1
ATOM 705 N N . GLY A 1 95 ? 1.607 1.752 -5.023 1 77.56 95 GLY A N 1
ATOM 706 C CA . GLY A 1 95 ? 1.044 2.832 -5.82 1 77.56 95 GLY A CA 1
ATOM 707 C C . GLY A 1 95 ? -0.466 2.924 -5.715 1 77.56 95 GLY A C 1
ATOM 708 O O . GLY A 1 95 ? -1.074 3.857 -6.242 1 77.56 95 GLY A O 1
ATOM 709 N N . MET A 1 96 ? -1.1 2.07 -5.023 1 81.06 96 MET A N 1
ATOM 710 C CA . MET A 1 96 ? -2.559 2.021 -4.98 1 81.06 96 MET A CA 1
ATOM 711 C C . MET A 1 96 ? -3.105 2.99 -3.938 1 81.06 96 MET A C 1
ATOM 713 O O . MET A 1 96 ? -4.246 3.447 -4.047 1 81.06 96 MET A O 1
ATOM 717 N N . HIS A 1 97 ? -2.264 3.287 -2.863 1 82.75 97 HIS A N 1
ATOM 718 C CA . HIS A 1 97 ? -2.713 4.254 -1.87 1 82.75 97 HIS A CA 1
ATOM 719 C C . HIS A 1 97 ? -2.334 5.676 -2.273 1 82.75 97 HIS A C 1
ATOM 721 O O . HIS A 1 97 ? -1.185 5.938 -2.641 1 82.75 97 HIS A O 1
ATOM 727 N N . GLY A 1 98 ? -3.396 6.398 -2.266 1 87.25 98 GLY A N 1
ATOM 728 C CA . GLY A 1 98 ? -3.145 7.812 -2.479 1 87.25 98 GLY A CA 1
ATOM 729 C C . GLY A 1 98 ? -2.91 8.578 -1.189 1 87.25 98 GLY A C 1
ATOM 730 O O . GLY A 1 98 ? -3.516 8.266 -0.161 1 87.25 98 GLY A O 1
ATOM 731 N N . LEU A 1 99 ? -1.913 9.477 -1.343 1 92.69 99 LEU A N 1
ATOM 732 C CA . LEU A 1 99 ? -1.629 10.391 -0.242 1 92.69 99 LEU A CA 1
ATOM 733 C C . LEU A 1 99 ? -1.591 11.836 -0.731 1 92.69 99 LEU A C 1
ATOM 735 O O . LEU A 1 99 ? -0.921 12.148 -1.72 1 92.69 99 LEU A O 1
ATOM 739 N N . THR A 1 100 ? -2.455 12.641 -0.146 1 96.56 100 THR A N 1
ATOM 740 C CA . THR A 1 100 ? -2.307 14.086 -0.281 1 96.56 100 THR A CA 1
ATOM 741 C C . THR A 1 100 ? -1.621 14.68 0.948 1 96.56 100 THR A C 1
ATOM 743 O O . THR A 1 100 ? -2.125 14.555 2.066 1 96.56 100 THR A O 1
ATOM 746 N N . ILE A 1 101 ? -0.434 15.297 0.628 1 97.94 101 ILE A N 1
ATOM 747 C CA . ILE A 1 101 ? 0.376 15.773 1.746 1 97.94 101 ILE A CA 1
ATOM 748 C C . ILE A 1 101 ? 0.469 17.297 1.71 1 97.94 101 ILE A C 1
ATOM 750 O O . ILE A 1 101 ? 0.734 17.875 0.659 1 97.94 101 ILE A O 1
ATOM 754 N N . LYS A 1 102 ? 0.131 17.891 2.816 1 98.56 102 LYS A N 1
ATOM 755 C CA . LYS A 1 102 ? 0.334 19.328 3.049 1 98.56 102 LYS A CA 1
ATOM 756 C C . LYS A 1 102 ? 1.24 19.562 4.254 1 98.56 102 LYS A C 1
ATOM 758 O O . LYS A 1 102 ? 0.907 19.156 5.375 1 98.56 102 LYS A O 1
ATOM 763 N N . THR A 1 103 ? 2.406 20.172 3.963 1 98.56 103 THR A N 1
ATOM 764 C CA . THR A 1 103 ? 3.348 20.438 5.043 1 98.56 103 THR A CA 1
ATOM 765 C C . THR A 1 103 ? 3.584 21.938 5.199 1 98.56 103 THR A C 1
ATOM 767 O O . THR A 1 103 ? 3.463 22.703 4.23 1 98.56 103 THR A O 1
ATOM 770 N N . LYS A 1 104 ? 3.885 22.312 6.418 1 98 104 LYS A N 1
ATOM 771 C CA . LYS A 1 104 ? 4.188 23.703 6.719 1 98 104 LYS A CA 1
ATOM 772 C C . LYS A 1 104 ? 5.262 23.812 7.797 1 98 104 LYS A C 1
ATOM 774 O O . LYS A 1 104 ? 5.211 23.109 8.805 1 98 104 LYS A O 1
ATOM 779 N N . ALA A 1 105 ? 6.203 24.641 7.492 1 97 105 ALA A N 1
ATOM 780 C CA . ALA A 1 105 ? 7.164 24.984 8.539 1 97 105 ALA A CA 1
ATOM 781 C C . ALA A 1 105 ? 6.582 26.031 9.5 1 97 105 ALA A C 1
ATOM 783 O O . ALA A 1 105 ? 5.961 27 9.062 1 97 105 ALA A O 1
ATOM 784 N N . VAL A 1 106 ? 6.715 25.75 10.727 1 93 106 VAL A N 1
ATOM 785 C CA . VAL A 1 106 ? 6.215 26.688 11.727 1 93 106 VAL A CA 1
ATOM 786 C C . VAL A 1 106 ? 7.328 27.031 12.711 1 93 106 VAL A C 1
ATOM 788 O O . VAL A 1 106 ? 8.281 26.281 12.875 1 93 106 VAL A O 1
ATOM 791 N N . MET B 1 1 ? -79.125 22.156 35.594 1 30.53 1 MET B N 1
ATOM 792 C CA . MET B 1 1 ? -78.562 22.547 34.312 1 30.53 1 MET B CA 1
ATOM 793 C C . MET B 1 1 ? -77.125 21.938 34.156 1 30.53 1 MET B C 1
ATOM 795 O O . MET B 1 1 ? -76.25 22.219 34.969 1 30.53 1 MET B O 1
ATOM 799 N N . LEU B 1 2 ? -77.125 20.641 33.719 1 34.75 2 LEU B N 1
ATOM 800 C CA . LEU B 1 2 ? -76.062 19.641 33.562 1 34.75 2 LEU B CA 1
ATOM 801 C C . LEU B 1 2 ? -75 20.109 32.562 1 34.75 2 LEU B C 1
ATOM 803 O O . LEU B 1 2 ? -75.312 20.375 31.391 1 34.75 2 LEU B O 1
ATOM 807 N N . ARG B 1 3 ? -74.062 20.891 33.031 1 31.97 3 ARG B N 1
ATOM 808 C CA . ARG B 1 3 ? -72.812 21.422 32.406 1 31.97 3 ARG B CA 1
ATOM 809 C C . ARG B 1 3 ? -72.062 20.312 31.719 1 31.97 3 ARG B C 1
ATOM 811 O O . ARG B 1 3 ? -71.625 19.344 32.375 1 31.97 3 ARG B O 1
ATOM 818 N N . LEU B 1 4 ? -72.438 19.906 30.453 1 35.72 4 LEU B N 1
ATOM 819 C CA . LEU B 1 4 ? -71.688 19.031 29.531 1 35.72 4 LEU B CA 1
ATOM 820 C C . LEU B 1 4 ? -70.25 19.453 29.391 1 35.72 4 LEU B C 1
ATOM 822 O O . LEU B 1 4 ? -70 20.562 28.891 1 35.72 4 LEU B O 1
ATOM 826 N N . ALA B 1 5 ? -69.375 19.109 30.344 1 38.03 5 ALA B N 1
ATOM 827 C CA . ALA B 1 5 ? -67.938 19.266 30.266 1 38.03 5 ALA B CA 1
ATOM 828 C C . ALA B 1 5 ? -67.375 18.594 29.031 1 38.03 5 ALA B C 1
ATOM 830 O O . ALA B 1 5 ? -67.625 17.406 28.797 1 38.03 5 ALA B O 1
ATOM 831 N N . THR B 1 6 ? -67.562 19.344 27.828 1 37.72 6 THR B N 1
ATOM 832 C CA . THR B 1 6 ? -66.938 18.922 26.578 1 37.72 6 THR B CA 1
ATOM 833 C C . THR B 1 6 ? -65.438 18.641 26.781 1 37.72 6 THR B C 1
ATOM 835 O O . THR B 1 6 ? -64.75 19.375 27.484 1 37.72 6 THR B O 1
ATOM 838 N N . SER B 1 7 ? -65.062 17.359 26.938 1 37.59 7 SER B N 1
ATOM 839 C CA . SER B 1 7 ? -63.75 16.703 26.984 1 37.59 7 SER B CA 1
ATOM 840 C C . SER B 1 7 ? -62.906 17.125 25.812 1 37.59 7 SER B C 1
ATOM 842 O O . SER B 1 7 ? -63.312 17 24.656 1 37.59 7 SER B O 1
ATOM 844 N N . LEU B 1 8 ? -62.344 18.391 25.891 1 41 8 LEU B N 1
ATOM 845 C CA . LEU B 1 8 ? -61.344 18.797 24.891 1 41 8 LEU B CA 1
ATOM 846 C C . LEU B 1 8 ? -60.281 17.734 24.75 1 41 8 LEU B C 1
ATOM 848 O O . LEU B 1 8 ? -59.594 17.391 25.719 1 41 8 LEU B O 1
ATOM 852 N N . ARG B 1 9 ? -60.5 16.797 23.859 1 36.78 9 ARG B N 1
ATOM 853 C CA . ARG B 1 9 ? -59.5 15.812 23.422 1 36.78 9 ARG B CA 1
ATOM 854 C C . ARG B 1 9 ? -58.25 16.484 22.922 1 36.78 9 ARG B C 1
ATOM 856 O O . ARG B 1 9 ? -58.281 17.359 22.047 1 36.78 9 ARG B O 1
ATOM 863 N N . SER B 1 10 ? -57.312 16.75 23.812 1 36.53 10 SER B N 1
ATOM 864 C CA . SER B 1 10 ? -55.938 17.172 23.5 1 36.53 10 SER B CA 1
ATOM 865 C C . SER B 1 10 ? -55.312 16.297 22.422 1 36.53 10 SER B C 1
ATOM 867 O O . SER B 1 10 ? -55.312 15.062 22.562 1 36.53 10 SER B O 1
ATOM 869 N N . SER B 1 11 ? -55.656 16.562 21.094 1 38.5 11 SER B N 1
ATOM 870 C CA . SER B 1 11 ? -54.938 15.898 20 1 38.5 11 SER B CA 1
ATOM 871 C C . SER B 1 11 ? -53.438 16 20.188 1 38.5 11 SER B C 1
ATOM 873 O O . SER B 1 11 ? -52.875 17.109 20.328 1 38.5 11 SER B O 1
ATOM 875 N N . LEU B 1 12 ? -52.938 15.055 20.938 1 43.06 12 LEU B N 1
ATOM 876 C CA . LEU B 1 12 ? -51.469 14.859 21.016 1 43.06 12 LEU B CA 1
ATOM 877 C C . LEU B 1 12 ? -50.875 14.758 19.609 1 43.06 12 LEU B C 1
ATOM 879 O O . LEU B 1 12 ? -51.25 13.891 18.828 1 43.06 12 LEU B O 1
ATOM 883 N N . ILE B 1 13 ? -50.844 15.922 18.969 1 39.69 13 ILE B N 1
ATOM 884 C CA . ILE B 1 13 ? -50.031 15.922 17.75 1 39.69 13 ILE B CA 1
ATOM 885 C C . ILE B 1 13 ? -48.688 15.266 18.031 1 39.69 13 ILE B C 1
ATOM 887 O O . ILE B 1 13 ? -48.031 15.578 19.016 1 39.69 13 ILE B O 1
ATOM 891 N N . THR B 1 14 ? -48.688 13.93 17.969 1 39.97 14 THR B N 1
ATOM 892 C CA . THR B 1 14 ? -47.406 13.195 17.922 1 39.97 14 THR B CA 1
ATOM 893 C C . THR B 1 14 ? -46.469 13.82 16.875 1 39.97 14 THR B C 1
ATOM 895 O O . THR B 1 14 ? -46.844 13.977 15.711 1 39.97 14 THR B O 1
ATOM 898 N N . SER B 1 15 ? -45.844 14.938 17.219 1 37.59 15 SER B N 1
ATOM 899 C CA . SER B 1 15 ? -44.75 15.461 16.438 1 37.59 15 SER B CA 1
ATOM 900 C C . SER B 1 15 ? -43.844 14.344 15.938 1 37.59 15 SER B C 1
ATOM 902 O O . SER B 1 15 ? -43.438 13.461 16.703 1 37.59 15 SER B O 1
ATOM 904 N N . ALA B 1 16 ? -44.156 13.773 14.797 1 37.91 16 ALA B N 1
ATOM 905 C CA . ALA B 1 16 ? -43.188 12.953 14.102 1 37.91 16 ALA B CA 1
ATOM 906 C C . ALA B 1 16 ? -41.812 13.602 14.133 1 37.91 16 ALA B C 1
ATOM 908 O O . ALA B 1 16 ? -41.625 14.703 13.602 1 37.91 16 ALA B O 1
ATOM 909 N N . VAL B 1 17 ? -41.094 13.516 15.273 1 34.66 17 VAL B N 1
ATOM 910 C CA . VAL B 1 17 ? -39.656 13.789 15.211 1 34.66 17 VAL B CA 1
ATOM 911 C C . VAL B 1 17 ? -39.094 13.211 13.914 1 34.66 17 VAL B C 1
ATOM 913 O O . VAL B 1 17 ? -39.125 12 13.703 1 34.66 17 VAL B O 1
ATOM 916 N N . ARG B 1 18 ? -39.312 13.898 12.844 1 30.39 18 ARG B N 1
ATOM 917 C CA . ARG B 1 18 ? -38.469 13.578 11.703 1 30.39 18 ARG B CA 1
ATOM 918 C C . ARG B 1 18 ? -37.031 13.266 12.148 1 30.39 18 ARG B C 1
ATOM 920 O O . ARG B 1 18 ? -36.344 14.148 12.656 1 30.39 18 ARG B O 1
ATOM 927 N N . ARG B 1 19 ? -36.844 12.055 12.672 1 32.03 19 ARG B N 1
ATOM 928 C CA . ARG B 1 19 ? -35.469 11.602 12.766 1 32.03 19 ARG B CA 1
ATOM 929 C C . ARG B 1 19 ? -34.656 12.039 11.547 1 32.03 19 ARG B C 1
ATOM 931 O O . ARG B 1 19 ? -35 11.711 10.414 1 32.03 19 ARG B O 1
ATOM 938 N N . HIS B 1 20 ? -34.344 13.391 11.492 1 30.64 20 HIS B N 1
ATOM 939 C CA . HIS B 1 20 ? -33.281 13.633 10.547 1 30.64 20 HIS B CA 1
ATOM 940 C C . HIS B 1 20 ? -32.344 12.422 10.445 1 30.64 20 HIS B C 1
ATOM 942 O O . HIS B 1 20 ? -32.031 11.797 11.461 1 30.64 20 HIS B O 1
ATOM 948 N N . SER B 1 21 ? -32.562 11.594 9.625 1 30.3 21 SER B N 1
ATOM 949 C CA . SER B 1 21 ? -31.562 10.609 9.25 1 30.3 21 SER B CA 1
ATOM 950 C C . SER B 1 21 ? -30.156 11.164 9.398 1 30.3 21 SER B C 1
ATOM 952 O O . SER B 1 21 ? -29.875 12.281 8.961 1 30.3 21 SER B O 1
ATOM 954 N N . ALA B 1 22 ? -29.453 10.93 10.539 1 34.28 22 ALA B N 1
ATOM 955 C CA . ALA B 1 22 ? -28.031 11.188 10.688 1 34.28 22 ALA B CA 1
ATOM 956 C C . ALA B 1 22 ? -27.312 11.125 9.344 1 34.28 22 ALA B C 1
ATOM 958 O O . ALA B 1 22 ? -27.25 10.062 8.719 1 34.28 22 ALA B O 1
ATOM 959 N N . CYS B 1 23 ? -27.656 11.906 8.375 1 34.06 23 CYS B N 1
ATOM 960 C CA . CYS B 1 23 ? -26.594 11.977 7.383 1 34.06 23 CYS B CA 1
ATOM 961 C C . CYS B 1 23 ? -25.234 11.633 8 1 34.06 23 CYS B C 1
ATOM 963 O O . CYS B 1 23 ? -25 11.93 9.172 1 34.06 23 CYS B O 1
ATOM 965 N N . CYS B 1 24 ? -24.531 10.641 7.559 1 36.75 24 CYS B N 1
ATOM 966 C CA . CYS B 1 24 ? -23.203 10.305 8.078 1 36.75 24 CYS B CA 1
ATOM 967 C C . CYS B 1 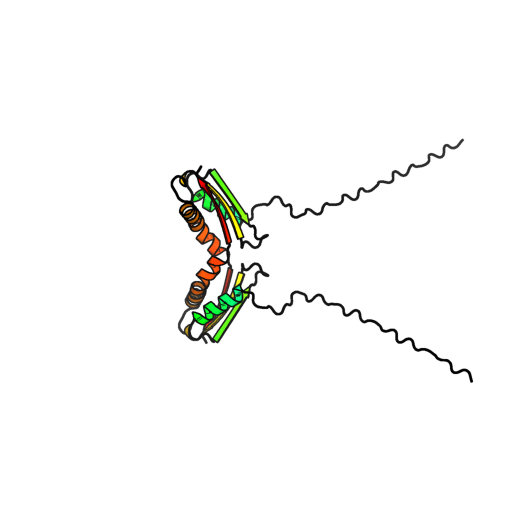24 ? -22.453 11.57 8.477 1 36.75 24 CYS B C 1
ATOM 969 O O . CYS B 1 24 ? -21.609 12.055 7.715 1 36.75 24 CYS B O 1
ATOM 971 N N . GLY B 1 25 ? -23.016 12.641 8.594 1 39.22 25 GLY B N 1
ATOM 972 C CA . GLY B 1 25 ? -22.297 13.797 9.102 1 39.22 25 GLY B CA 1
ATOM 973 C C . GLY B 1 25 ? -21.438 13.484 10.312 1 39.22 25 GLY B C 1
ATOM 974 O O . GLY B 1 25 ? -21.688 14.016 11.406 1 39.22 25 GLY B O 1
ATOM 975 N N . GLY B 1 26 ? -21.172 12.25 10.586 1 41.16 26 GLY B N 1
ATOM 976 C CA . GLY B 1 26 ? -20.562 11.594 11.719 1 41.16 26 GLY B CA 1
ATOM 977 C C . GLY B 1 26 ? -19.359 12.352 12.273 1 41.16 26 GLY B C 1
ATOM 978 O O . GLY B 1 26 ? -18.75 13.148 11.562 1 41.16 26 GLY B O 1
ATOM 979 N N . ASP B 1 27 ? -19.375 12.898 13.453 1 55.38 27 ASP B N 1
ATOM 980 C CA . ASP B 1 27 ? -18.109 13.078 14.164 1 55.38 27 ASP B CA 1
ATOM 981 C C . ASP B 1 27 ? -17.047 12.094 13.672 1 55.38 27 ASP B C 1
ATOM 983 O O . ASP B 1 27 ? -17.25 10.883 13.727 1 55.38 27 ASP B O 1
ATOM 987 N N . HIS B 1 28 ? -16.469 12.562 12.617 1 68.5 28 HIS B N 1
ATOM 988 C CA . HIS B 1 28 ? -15.453 11.672 12.07 1 68.5 28 HIS B CA 1
ATOM 989 C C . HIS B 1 28 ? -14.578 11.086 13.172 1 68.5 28 HIS B C 1
ATOM 991 O O . HIS B 1 28 ? -13.906 11.828 13.898 1 68.5 28 HIS B O 1
ATOM 997 N N . GLN B 1 29 ? -15.078 10.141 13.812 1 81.88 29 GLN B N 1
ATOM 998 C CA . GLN B 1 29 ? -14.141 9.406 14.656 1 81.88 29 GLN B CA 1
ATOM 999 C C . GLN B 1 29 ? -13.016 8.797 13.82 1 81.88 29 GLN B C 1
ATOM 1001 O O . GLN B 1 29 ? -13.273 8.188 12.773 1 81.88 29 GLN B O 1
ATOM 1006 N N . MET B 1 30 ? -11.938 9.258 14.203 1 89 30 MET B N 1
ATOM 1007 C CA . MET B 1 30 ? -10.766 8.789 13.469 1 89 30 MET B CA 1
ATOM 1008 C C . MET B 1 30 ? -10.734 7.262 13.414 1 89 30 MET B C 1
ATOM 1010 O O . MET B 1 30 ? -10.969 6.598 14.43 1 89 30 MET B O 1
ATOM 1014 N N . SER B 1 31 ? -10.547 6.773 12.219 1 89.5 31 SER B N 1
ATOM 1015 C CA . SER B 1 31 ? -10.352 5.332 12.078 1 89.5 31 SER B CA 1
ATOM 1016 C C . SER B 1 31 ? -9.062 4.883 12.766 1 89.5 31 SER B C 1
ATOM 1018 O O . SER B 1 31 ? -8.242 5.715 13.164 1 89.5 31 SER B O 1
ATOM 1020 N N . GLU B 1 32 ? -8.914 3.566 12.922 1 89.56 32 GLU B N 1
ATOM 1021 C CA . GLU B 1 32 ? -7.703 3.01 13.516 1 89.56 32 GLU B CA 1
ATOM 1022 C C . GLU B 1 32 ? -6.473 3.359 12.68 1 89.56 32 GLU B C 1
ATOM 1024 O O . GLU B 1 32 ? -5.422 3.699 13.219 1 89.56 32 GLU B O 1
ATOM 1029 N N . ALA B 1 33 ? -6.617 3.309 11.406 1 90.75 33 ALA B N 1
ATOM 1030 C CA . ALA B 1 33 ? -5.508 3.623 10.508 1 90.75 33 ALA B CA 1
ATOM 1031 C C . ALA B 1 33 ? -5.113 5.094 10.625 1 90.75 33 ALA B C 1
ATOM 1033 O O . ALA B 1 33 ? -3.926 5.422 10.688 1 90.75 33 ALA B O 1
ATOM 1034 N N . GLU B 1 34 ? -6.09 5.934 10.688 1 94.69 34 GLU B N 1
ATOM 1035 C CA . GLU B 1 34 ? -5.82 7.355 10.852 1 94.69 34 GLU B CA 1
ATOM 1036 C C . GLU B 1 34 ? -5.066 7.629 12.156 1 94.69 34 GLU B C 1
ATOM 1038 O O . GLU B 1 34 ? -4.117 8.414 12.172 1 94.69 34 GLU B O 1
ATOM 1043 N N . GLN B 1 35 ? -5.5 6.973 13.211 1 95.56 35 GLN B N 1
ATOM 1044 C CA . GLN B 1 35 ? -4.867 7.152 14.508 1 95.56 35 GLN B CA 1
ATOM 1045 C C . GLN B 1 35 ? -3.42 6.664 14.492 1 95.56 35 GLN B C 1
ATOM 1047 O O . GLN B 1 35 ? -2.523 7.344 14.992 1 95.56 35 GLN B O 1
ATOM 1052 N N . LYS B 1 36 ? -3.264 5.574 13.891 1 95.44 36 LYS B N 1
ATOM 1053 C CA . LYS B 1 36 ? -1.923 5 13.82 1 95.44 36 LYS B CA 1
ATOM 1054 C C . LYS B 1 36 ? -0.983 5.898 13.016 1 95.44 36 LYS B C 1
ATOM 1056 O O . LYS B 1 36 ? 0.141 6.168 13.445 1 95.44 36 LYS B O 1
ATOM 1061 N N . MET B 1 37 ? -1.418 6.383 11.922 1 96.06 37 MET B N 1
ATOM 1062 C CA . MET B 1 37 ? -0.595 7.25 11.086 1 96.06 37 MET B CA 1
ATOM 1063 C C . MET B 1 37 ? -0.275 8.555 11.805 1 96.06 37 MET B C 1
ATOM 1065 O O . MET B 1 37 ? 0.854 9.047 11.742 1 96.06 37 MET B O 1
ATOM 1069 N N . SER B 1 38 ? -1.255 9.055 12.461 1 97.44 38 SER B N 1
ATOM 1070 C CA . SER B 1 38 ? -1.025 10.273 13.234 1 97.44 38 SER B CA 1
ATOM 1071 C C . SER B 1 38 ? 0.049 10.062 14.297 1 97.44 38 SER B C 1
ATOM 1073 O O . SER B 1 38 ? 0.935 10.898 14.469 1 97.44 38 SER B O 1
ATOM 1075 N N . LYS B 1 39 ? -0.019 8.938 14.922 1 97.44 39 LYS B N 1
ATOM 1076 C CA . LYS B 1 39 ? 0.945 8.617 15.969 1 97.44 39 LYS B CA 1
ATOM 1077 C C . LYS B 1 39 ? 2.354 8.477 15.398 1 97.44 39 LYS B C 1
ATOM 1079 O O . LYS B 1 39 ? 3.309 9.031 15.953 1 97.44 39 LYS B O 1
ATOM 1084 N N . LEU B 1 40 ? 2.461 7.805 14.297 1 97.5 40 LEU B N 1
ATOM 1085 C CA . LEU B 1 40 ? 3.756 7.609 13.648 1 97.5 40 LEU B CA 1
ATOM 1086 C C . LEU B 1 40 ? 4.375 8.945 13.258 1 97.5 40 LEU B C 1
ATOM 1088 O O . LEU B 1 40 ? 5.57 9.172 13.469 1 97.5 40 LEU B O 1
ATOM 1092 N N . LEU B 1 41 ? 3.6 9.852 12.781 1 98.12 41 LEU B N 1
ATOM 1093 C CA . LEU B 1 41 ? 4.086 11.156 12.336 1 98.12 41 LEU B CA 1
ATOM 1094 C C . LEU B 1 41 ? 4.512 12.008 13.531 1 98.12 41 LEU B C 1
ATOM 1096 O O . LEU B 1 41 ? 5.57 12.641 13.5 1 98.12 41 LEU B O 1
ATOM 1100 N N . ASN B 1 42 ? 3.721 11.938 14.547 1 97.56 42 ASN B N 1
ATOM 1101 C CA . ASN B 1 42 ? 4.043 12.695 15.75 1 97.56 42 ASN B CA 1
ATOM 1102 C C . ASN B 1 42 ? 5.352 12.227 16.375 1 97.56 42 ASN B C 1
ATOM 1104 O O . ASN B 1 42 ? 6.145 13.039 16.859 1 97.56 42 ASN B O 1
ATOM 1108 N N . GLU B 1 43 ? 5.562 10.969 16.312 1 97.12 43 GLU B N 1
ATOM 1109 C CA . GLU B 1 43 ? 6.754 10.383 16.922 1 97.12 43 GLU B CA 1
ATOM 1110 C C . GLU B 1 43 ? 7.965 10.523 16 1 97.12 43 GLU B C 1
ATOM 1112 O O . GLU B 1 43 ? 9.102 10.617 16.469 1 97.12 43 GLU B O 1
ATOM 1117 N N . GLY B 1 44 ? 7.746 10.633 14.727 1 97.25 44 GLY B N 1
ATOM 1118 C CA . GLY B 1 44 ? 8.836 10.586 13.758 1 97.25 44 GLY B CA 1
ATOM 1119 C C . GLY B 1 44 ? 9.336 11.961 13.359 1 97.25 44 GLY B C 1
ATOM 1120 O O . GLY B 1 44 ? 10.438 12.094 12.828 1 97.25 44 GLY B O 1
ATOM 1121 N N . ILE B 1 45 ? 8.523 12.984 13.648 1 97.75 45 ILE B N 1
ATOM 1122 C CA . ILE B 1 45 ? 8.906 14.32 13.219 1 97.75 45 ILE B CA 1
ATOM 1123 C C . ILE B 1 45 ? 9.148 15.211 14.438 1 97.75 45 ILE B C 1
ATOM 1125 O O . ILE B 1 45 ? 8.266 15.367 15.281 1 97.75 45 ILE B O 1
ATOM 1129 N N . GLN B 1 46 ? 10.305 15.734 14.453 1 96.56 46 GLN B N 1
ATOM 1130 C CA . GLN B 1 46 ? 10.641 16.625 15.555 1 96.56 46 GLN B CA 1
ATOM 1131 C C . GLN B 1 46 ? 9.953 17.984 15.398 1 96.56 46 GLN B C 1
ATOM 1133 O O . GLN B 1 46 ? 9.883 18.516 14.289 1 96.56 46 GLN B O 1
ATOM 1138 N N . GLY B 1 47 ? 9.445 18.562 16.594 1 97.06 47 GLY B N 1
ATOM 1139 C CA . GLY B 1 47 ? 8.867 19.906 16.578 1 97.06 47 GLY B CA 1
ATOM 1140 C C . GLY B 1 47 ? 7.516 19.953 15.883 1 97.06 47 GLY B C 1
ATOM 1141 O O . GLY B 1 47 ? 7.148 20.984 15.305 1 97.06 47 GLY B O 1
ATOM 1142 N N . CYS B 1 48 ? 6.871 18.859 15.891 1 96.44 48 CYS B N 1
ATOM 1143 C CA . CYS B 1 48 ? 5.547 18.797 15.281 1 96.44 48 CYS B CA 1
ATOM 1144 C C . CYS B 1 48 ? 4.531 19.578 16.109 1 96.44 48 CYS B C 1
ATOM 1146 O O . CYS B 1 48 ? 4.387 19.328 17.312 1 96.44 48 CYS B O 1
ATOM 1148 N N . SER B 1 49 ? 3.84 20.5 15.539 1 97.19 49 SER B N 1
ATOM 1149 C CA . SER B 1 49 ? 2.834 21.297 16.234 1 97.19 49 SER B CA 1
ATOM 1150 C C . SER B 1 49 ? 1.424 20.875 15.82 1 97.19 49 SER B C 1
ATOM 1152 O O . SER B 1 49 ? 0.459 21.141 16.547 1 97.19 49 SER B O 1
ATOM 1154 N N . ARG B 1 50 ? 1.311 20.281 14.648 1 97.94 50 ARG B N 1
ATOM 1155 C CA . ARG B 1 50 ? 0.01 19.844 14.148 1 97.94 50 ARG B CA 1
ATOM 1156 C C . ARG B 1 50 ? 0.151 18.625 13.227 1 97.94 50 ARG B C 1
ATOM 1158 O O . ARG B 1 50 ? 1.021 18.609 12.359 1 97.94 50 ARG B O 1
ATOM 1165 N N . VAL B 1 51 ? -0.7 17.625 13.469 1 98.06 51 VAL B N 1
ATOM 1166 C CA . VAL B 1 51 ? -0.827 16.469 12.578 1 98.06 51 VAL B CA 1
ATOM 1167 C C . VAL B 1 51 ? -2.303 16.125 12.391 1 98.06 51 VAL B C 1
ATOM 1169 O O . VAL B 1 51 ? -3.051 16.016 13.367 1 98.06 51 VAL B O 1
ATOM 1172 N N . GLU B 1 52 ? -2.713 16.016 11.117 1 97.69 52 GLU B N 1
ATOM 1173 C CA . GLU B 1 52 ? -4.051 15.555 10.758 1 97.69 52 GLU B CA 1
ATOM 1174 C C . GLU B 1 52 ? -3.994 14.508 9.656 1 97.69 52 GLU B C 1
ATOM 1176 O O . GLU B 1 52 ? -3.309 14.695 8.648 1 97.69 52 GLU B O 1
ATOM 1181 N N . VAL B 1 53 ? -4.68 13.406 9.938 1 97 53 VAL B N 1
ATOM 1182 C CA . VAL B 1 53 ? -4.805 12.352 8.938 1 97 53 VAL B CA 1
ATOM 1183 C C . VAL B 1 53 ? -6.277 12.016 8.727 1 97 53 VAL B C 1
ATOM 1185 O O . VAL B 1 53 ? -6.996 11.711 9.688 1 97 53 VAL B O 1
ATOM 1188 N N . HIS B 1 54 ? -6.703 12.07 7.453 1 96.31 54 HIS B N 1
ATOM 1189 C CA . HIS B 1 54 ? -8.094 11.773 7.141 1 96.31 54 HIS B CA 1
ATOM 1190 C C . HIS B 1 54 ? -8.203 10.836 5.945 1 96.31 54 HIS B C 1
ATOM 1192 O O . HIS B 1 54 ? -7.613 11.086 4.895 1 96.31 54 HIS B O 1
ATOM 1198 N N . ASP B 1 55 ? -9.016 9.781 6.168 1 92.31 55 ASP B N 1
ATOM 1199 C CA . ASP B 1 55 ? -9.352 8.938 5.031 1 92.31 55 ASP B CA 1
ATOM 1200 C C . ASP B 1 55 ? -10.383 9.617 4.129 1 92.31 55 ASP B C 1
ATOM 1202 O O . ASP B 1 55 ? -11.531 9.828 4.531 1 92.31 55 ASP B O 1
ATOM 1206 N N . VAL B 1 56 ? -10.031 9.891 2.932 1 92.75 56 VAL B N 1
ATOM 1207 C CA . VAL B 1 56 ? -10.938 10.648 2.07 1 92.75 56 VAL B CA 1
ATOM 1208 C C . VAL B 1 56 ? -11.531 9.727 1.011 1 92.75 56 VAL B C 1
ATOM 1210 O O . VAL B 1 56 ? -12.125 10.188 0.032 1 92.75 56 VAL B O 1
ATOM 1213 N N . SER B 1 57 ? -11.359 8.453 1.123 1 88.31 57 SER B N 1
ATOM 1214 C CA . SER B 1 57 ? -11.914 7.477 0.193 1 88.31 57 SER B CA 1
ATOM 1215 C C . SER B 1 57 ? -13.266 6.961 0.672 1 88.31 57 SER B C 1
ATOM 1217 O O . SER B 1 57 ? -13.844 6.059 0.064 1 88.31 57 SER B O 1
ATOM 1219 N N . ASN B 1 58 ? -13.805 7.449 1.68 1 81.94 58 ASN B N 1
ATOM 1220 C CA . ASN B 1 58 ? -15.094 7.051 2.244 1 81.94 58 ASN B CA 1
ATOM 1221 C C . ASN B 1 58 ? -15.016 5.68 2.906 1 81.94 58 ASN B C 1
ATOM 1223 O O . ASN B 1 58 ? -15.867 4.824 2.674 1 81.94 58 ASN B O 1
ATOM 1227 N N . GLY B 1 59 ? -13.883 5.406 3.59 1 80.12 59 GLY B N 1
ATOM 1228 C CA . GLY B 1 59 ? -13.773 4.25 4.465 1 80.12 59 GLY B CA 1
ATOM 1229 C C . GLY B 1 59 ? -13 3.104 3.848 1 80.12 59 GLY B C 1
ATOM 1230 O O . GLY B 1 59 ? -12.758 2.084 4.496 1 80.12 59 GLY B O 1
ATOM 1231 N N . CYS B 1 60 ? -12.555 3.182 2.662 1 79.88 60 CYS B N 1
ATOM 1232 C CA . CYS B 1 60 ? -11.828 2.094 2.012 1 79.88 60 CYS B CA 1
ATOM 1233 C C . CYS B 1 60 ?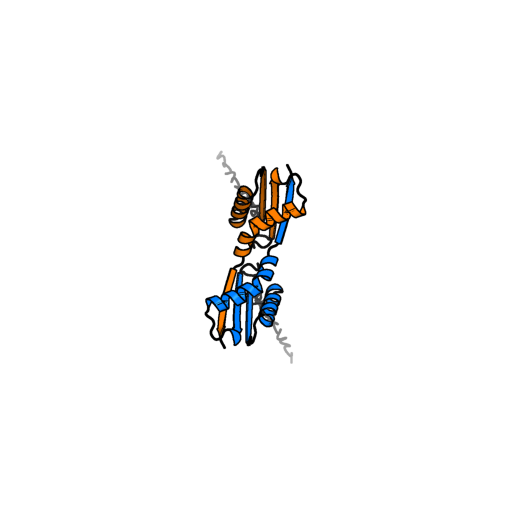 -10.359 2.105 2.408 1 79.88 60 CYS B C 1
ATOM 1235 O O . CYS B 1 60 ? -9.688 1.074 2.348 1 79.88 60 CYS B O 1
ATOM 1237 N N . GLY B 1 61 ? -9.938 3.279 2.781 1 84.94 61 GLY B N 1
ATOM 1238 C CA . GLY B 1 61 ? -8.555 3.395 3.201 1 84.94 61 GLY B CA 1
ATOM 1239 C C . GLY B 1 61 ? -7.582 3.492 2.037 1 84.94 61 GLY B C 1
ATOM 1240 O O . GLY B 1 61 ? -6.398 3.188 2.184 1 84.94 61 GLY B O 1
ATOM 1241 N N . SER B 1 62 ? -8.055 3.967 0.91 1 86.69 62 SER B N 1
ATOM 1242 C CA . SER B 1 62 ? -7.203 4.012 -0.276 1 86.69 62 SER B CA 1
ATOM 1243 C C . SER B 1 62 ? -6.594 5.395 -0.468 1 86.69 62 SER B C 1
ATOM 1245 O O . SER B 1 62 ? -5.621 5.551 -1.21 1 86.69 62 SER B O 1
ATOM 1247 N N . MET B 1 63 ? -7.227 6.352 0.131 1 90.62 63 MET B N 1
ATOM 1248 C CA . MET B 1 63 ? -6.746 7.723 -0.02 1 90.62 63 MET B CA 1
ATOM 1249 C C . MET B 1 63 ? -6.77 8.461 1.315 1 90.62 63 MET B C 1
ATOM 1251 O O . MET B 1 63 ? -7.781 8.445 2.02 1 90.62 63 MET B O 1
ATOM 1255 N N . TYR B 1 64 ? -5.594 9.094 1.571 1 94.44 64 TYR B N 1
ATOM 1256 C CA . TYR B 1 64 ? -5.492 9.852 2.814 1 94.44 64 TYR B CA 1
ATOM 1257 C C . TYR B 1 64 ? -5.031 11.281 2.545 1 94.44 64 TYR B C 1
ATOM 1259 O O . TYR B 1 64 ? -4.16 11.516 1.705 1 94.44 64 TYR B O 1
ATOM 1267 N N . ASP B 1 65 ? -5.641 12.219 3.295 1 97.38 65 ASP B N 1
ATOM 1268 C CA . ASP B 1 65 ? -5.156 13.586 3.416 1 97.38 65 ASP B CA 1
ATOM 1269 C C . ASP B 1 65 ? -4.355 13.773 4.703 1 97.38 65 ASP B C 1
ATOM 1271 O O . ASP B 1 65 ? -4.859 13.516 5.797 1 97.38 65 ASP B O 1
ATOM 1275 N N . VAL B 1 66 ? -3.096 14.227 4.484 1 98.12 66 VAL B N 1
ATOM 1276 C CA . VAL B 1 66 ? -2.191 14.352 5.625 1 98.12 66 VAL B CA 1
ATOM 1277 C C . VAL B 1 66 ? -1.696 15.789 5.734 1 98.12 66 VAL B C 1
ATOM 1279 O O . VAL B 1 66 ? -1.159 16.344 4.773 1 98.12 66 VAL B O 1
ATOM 1282 N N . VAL B 1 67 ? -1.944 16.391 6.93 1 98.69 67 VAL B N 1
ATOM 1283 C CA . VAL B 1 67 ? -1.45 17.734 7.23 1 98.69 67 VAL B CA 1
ATOM 1284 C C . VAL B 1 67 ? -0.447 17.656 8.383 1 98.69 67 VAL B C 1
ATOM 1286 O O . VAL B 1 67 ? -0.74 17.094 9.438 1 98.69 67 VAL B O 1
ATOM 1289 N N . VAL B 1 68 ? 0.759 18.266 8.117 1 98.62 68 VAL B N 1
ATOM 1290 C CA . VAL B 1 68 ? 1.773 18.281 9.164 1 98.62 68 VAL B CA 1
ATOM 1291 C C . VAL B 1 68 ? 2.393 19.672 9.258 1 98.62 68 VAL B C 1
ATOM 1293 O O . VAL B 1 68 ? 2.811 20.25 8.25 1 98.62 68 VAL B O 1
ATOM 1296 N N . GLU B 1 69 ? 2.418 20.203 10.461 1 98.75 69 GLU B N 1
ATOM 1297 C CA . GLU B 1 69 ? 3.162 21.422 10.781 1 98.75 69 GLU B CA 1
ATOM 1298 C C . GLU B 1 69 ? 4.281 21.125 11.781 1 98.75 69 GLU B C 1
ATOM 1300 O O . GLU B 1 69 ? 4.039 20.547 12.844 1 98.75 69 GLU B O 1
ATOM 1305 N N . ALA B 1 70 ? 5.516 21.562 11.43 1 98.56 70 ALA B N 1
ATOM 1306 C CA . ALA B 1 70 ? 6.645 21.25 12.305 1 98.56 70 ALA B CA 1
ATOM 1307 C C . ALA B 1 70 ? 7.762 22.266 12.148 1 98.56 70 ALA B C 1
ATOM 1309 O O . ALA B 1 70 ? 7.973 22.812 11.062 1 98.56 70 ALA B O 1
ATOM 1310 N N . SER B 1 71 ? 8.453 22.5 13.219 1 98.44 71 SER B N 1
ATOM 1311 C CA . SER B 1 71 ? 9.602 23.422 13.203 1 98.44 71 SER B CA 1
ATOM 1312 C C . SER B 1 71 ? 10.789 22.797 12.477 1 98.44 71 SER B C 1
ATOM 1314 O O . SER B 1 71 ? 11.602 23.5 11.875 1 98.44 71 SER B O 1
ATOM 1316 N N . SER B 1 72 ? 10.828 21.5 12.414 1 97.94 72 SER B N 1
ATOM 1317 C CA . SER B 1 72 ? 11.953 20.812 11.789 1 97.94 72 SER B CA 1
ATOM 1318 C C . SER B 1 72 ? 11.898 20.938 10.266 1 97.94 72 SER B C 1
ATOM 1320 O O . SER B 1 72 ? 12.875 20.609 9.586 1 97.94 72 SER B O 1
ATOM 1322 N N . PHE B 1 73 ? 10.805 21.422 9.742 1 98.5 73 PHE B N 1
ATOM 1323 C CA . PHE B 1 73 ? 10.664 21.578 8.297 1 98.5 73 PHE B CA 1
ATOM 1324 C C . PHE B 1 73 ? 11.344 22.859 7.824 1 98.5 73 PHE B C 1
ATOM 1326 O O . PHE B 1 73 ? 11.531 23.062 6.621 1 98.5 73 PHE B O 1
ATOM 1333 N N . LYS B 1 74 ? 11.742 23.719 8.82 1 98.12 74 LYS B N 1
ATOM 1334 C CA . LYS B 1 74 ? 12.406 24.953 8.438 1 98.12 74 LYS B CA 1
ATOM 1335 C C . LYS B 1 74 ? 13.68 24.672 7.645 1 98.12 74 LYS B C 1
ATOM 1337 O O . LYS B 1 74 ? 14.492 23.828 8.047 1 98.12 74 LYS B O 1
ATOM 1342 N N . GLY B 1 75 ? 13.773 25.391 6.469 1 98.06 75 GLY B N 1
ATOM 1343 C CA . GLY B 1 75 ? 14.961 25.234 5.648 1 98.06 75 GLY B CA 1
ATOM 1344 C C . GLY B 1 75 ? 14.867 24.078 4.672 1 98.06 75 GLY B C 1
ATOM 1345 O O . GLY B 1 75 ? 15.766 23.875 3.852 1 98.06 75 GLY B O 1
ATOM 1346 N N . LYS B 1 76 ? 13.812 23.328 4.734 1 97.88 76 LYS B N 1
ATOM 1347 C CA . LYS B 1 76 ? 13.617 22.203 3.812 1 97.88 76 LYS B CA 1
ATOM 1348 C C . LYS B 1 76 ? 12.641 22.578 2.699 1 97.88 76 LYS B C 1
ATOM 1350 O O . LYS B 1 76 ? 11.68 23.312 2.93 1 97.88 76 LYS B O 1
ATOM 1355 N N . SER B 1 77 ? 12.891 22.031 1.604 1 98.31 77 SER B N 1
ATOM 1356 C CA . SER B 1 77 ? 11.953 22.188 0.496 1 98.31 77 SER B CA 1
ATOM 1357 C C . SER B 1 77 ? 10.68 21.391 0.736 1 98.31 77 SER B C 1
ATOM 1359 O O . SER B 1 77 ? 10.664 20.469 1.563 1 98.31 77 SER B O 1
ATOM 1361 N N . LYS B 1 78 ? 9.617 21.766 -0.091 1 98.12 78 LYS B N 1
ATOM 1362 C CA . LYS B 1 78 ? 8.367 21.016 0.022 1 98.12 78 LYS B CA 1
ATOM 1363 C C . LYS B 1 78 ? 8.57 19.547 -0.335 1 98.12 78 LYS B C 1
ATOM 1365 O O . LYS B 1 78 ? 8.031 18.656 0.327 1 98.12 78 LYS B O 1
ATOM 1370 N N . VAL B 1 79 ? 9.359 19.297 -1.313 1 98.25 79 VAL B N 1
ATOM 1371 C CA . VAL B 1 79 ? 9.625 17.938 -1.756 1 98.25 79 VAL B CA 1
ATOM 1372 C C . VAL B 1 79 ? 10.289 17.141 -0.631 1 98.25 79 VAL B C 1
ATOM 1374 O O . VAL B 1 79 ? 9.914 16 -0.359 1 98.25 79 VAL B O 1
ATOM 1377 N N . ALA B 1 80 ? 11.227 17.766 -0.012 1 98.19 80 ALA B N 1
ATOM 1378 C CA . ALA B 1 80 ? 11.93 17.125 1.094 1 98.19 80 ALA B CA 1
ATOM 1379 C C . ALA B 1 80 ? 10.984 16.844 2.262 1 98.19 80 ALA B C 1
ATOM 1381 O O . ALA B 1 80 ? 11.031 15.781 2.873 1 98.19 80 ALA B O 1
ATOM 1382 N N . GLN B 1 81 ? 10.148 17.859 2.568 1 98.38 81 GLN B N 1
ATOM 1383 C CA . GLN B 1 81 ? 9.141 17.688 3.611 1 98.38 81 GLN B CA 1
ATOM 1384 C C . GLN B 1 81 ? 8.219 16.516 3.297 1 98.38 81 GLN B C 1
ATOM 1386 O O . GLN B 1 81 ? 7.961 15.672 4.164 1 98.38 81 GLN B O 1
ATOM 1391 N N . HIS B 1 82 ? 7.801 16.406 2.043 1 98 82 HIS B N 1
ATOM 1392 C CA . HIS B 1 82 ? 6.93 15.328 1.601 1 98 82 HIS B CA 1
ATOM 1393 C C . HIS B 1 82 ? 7.641 13.977 1.691 1 98 82 HIS B C 1
ATOM 1395 O O . HIS B 1 82 ? 7.035 12.984 2.086 1 98 82 HIS B O 1
ATOM 1401 N N . LYS B 1 83 ? 8.891 13.93 1.439 1 97.5 83 LYS B N 1
ATOM 1402 C CA . LYS B 1 83 ? 9.648 12.695 1.519 1 97.5 83 LYS B CA 1
ATOM 1403 C C . LYS B 1 83 ? 9.742 12.195 2.957 1 97.5 83 LYS B C 1
ATOM 1405 O O . LYS B 1 83 ? 9.688 10.984 3.205 1 97.5 83 LYS B O 1
ATOM 1410 N N . ILE B 1 84 ? 9.898 13.117 3.873 1 97.38 84 ILE B N 1
ATOM 1411 C CA . ILE B 1 84 ? 9.945 12.75 5.285 1 97.38 84 ILE B CA 1
ATOM 1412 C C . ILE B 1 84 ? 8.633 12.102 5.699 1 97.38 84 ILE B C 1
ATOM 1414 O O . ILE B 1 84 ? 8.625 11.016 6.285 1 97.38 84 ILE B O 1
ATOM 1418 N N . VAL B 1 85 ? 7.531 12.711 5.312 1 97.75 85 VAL B N 1
ATOM 1419 C CA . VAL B 1 85 ? 6.215 12.203 5.668 1 97.75 85 VAL B CA 1
ATOM 1420 C C . VAL B 1 85 ? 6 10.836 5.023 1 97.75 85 VAL B C 1
ATOM 1422 O O . VAL B 1 85 ? 5.605 9.875 5.695 1 97.75 85 VAL B O 1
ATOM 1425 N N . THR B 1 86 ? 6.301 10.727 3.791 1 95.81 86 THR B N 1
ATOM 1426 C CA . THR B 1 86 ? 6.105 9.484 3.051 1 95.81 86 THR B CA 1
ATOM 1427 C C . T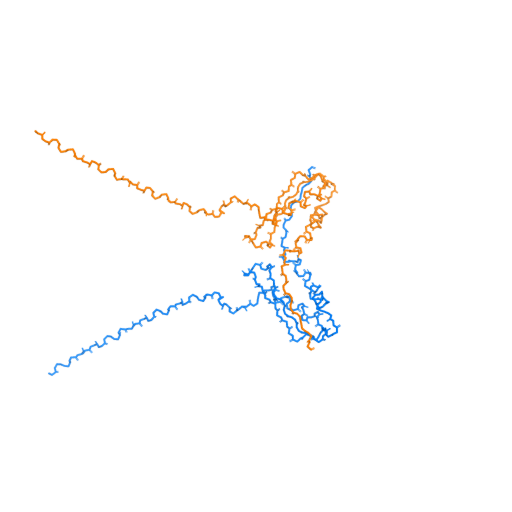HR B 1 86 ? 6.977 8.367 3.625 1 95.81 86 THR B C 1
ATOM 1429 O O . THR B 1 86 ? 6.539 7.223 3.725 1 95.81 86 THR B O 1
ATOM 1432 N N . SER B 1 87 ? 8.195 8.703 3.977 1 95.44 87 SER B N 1
ATOM 1433 C CA . SER B 1 87 ? 9.094 7.695 4.527 1 95.44 87 SER B CA 1
ATOM 1434 C C . SER B 1 87 ? 8.562 7.137 5.84 1 95.44 87 SER B C 1
ATOM 1436 O O . SER B 1 87 ? 8.68 5.938 6.102 1 95.44 87 SER B O 1
ATOM 1438 N N . ILE B 1 88 ? 8.008 7.922 6.609 1 96.38 88 ILE B N 1
ATOM 1439 C CA . ILE B 1 88 ? 7.484 7.516 7.91 1 96.38 88 ILE B CA 1
ATOM 1440 C C . ILE B 1 88 ? 6.258 6.633 7.723 1 96.38 88 ILE B C 1
ATOM 1442 O O . ILE B 1 88 ? 6.066 5.656 8.453 1 96.38 88 ILE B O 1
ATOM 1446 N N . LEU B 1 89 ? 5.469 6.926 6.707 1 94.25 89 LEU B N 1
ATOM 1447 C CA . LEU B 1 89 ? 4.191 6.238 6.547 1 94.25 89 LEU B CA 1
ATOM 1448 C C . LEU B 1 89 ? 4.34 5.027 5.629 1 94.25 89 LEU B C 1
ATOM 1450 O O . LEU B 1 89 ? 3.422 4.211 5.516 1 94.25 89 LEU B O 1
ATOM 1454 N N . SER B 1 90 ? 5.496 4.855 5.031 1 88.38 90 SER B N 1
ATOM 1455 C CA . SER B 1 90 ? 5.688 3.857 3.984 1 88.38 90 SER B CA 1
ATOM 1456 C C . SER B 1 90 ? 5.371 2.455 4.496 1 88.38 90 SER B C 1
ATOM 1458 O O . SER B 1 90 ? 4.691 1.683 3.818 1 88.38 90 SER B O 1
ATOM 1460 N N . GLU B 1 91 ? 5.875 2.135 5.633 1 83.38 91 GLU B N 1
ATOM 1461 C CA . GLU B 1 91 ? 5.637 0.8 6.18 1 83.38 91 GLU B CA 1
ATOM 1462 C C . GLU B 1 91 ? 4.164 0.592 6.508 1 83.38 91 GLU B C 1
ATOM 1464 O O . GLU B 1 91 ? 3.621 -0.496 6.297 1 83.38 91 GLU B O 1
ATOM 1469 N N . GLN B 1 92 ? 3.52 1.64 7.012 1 84.69 92 GLN B N 1
ATOM 1470 C CA . GLN B 1 92 ? 2.102 1.533 7.344 1 84.69 92 GLN B CA 1
ATOM 1471 C C . GLN B 1 92 ? 1.256 1.344 6.09 1 84.69 92 GLN B C 1
ATOM 1473 O O . GLN B 1 92 ? 0.336 0.522 6.07 1 84.69 92 GLN B O 1
ATOM 1478 N N . ILE B 1 93 ? 1.498 1.936 5.133 1 83.44 93 ILE B N 1
ATOM 1479 C CA . ILE B 1 93 ? 0.741 1.908 3.885 1 83.44 93 ILE B CA 1
ATOM 1480 C C . ILE B 1 93 ? 0.918 0.554 3.203 1 83.44 93 ILE B C 1
ATOM 1482 O O . ILE B 1 93 ? -0.039 -0.006 2.662 1 83.44 93 ILE B O 1
ATOM 1486 N N . LYS B 1 94 ? 2.154 0.032 3.352 1 78.38 94 LYS B N 1
ATOM 1487 C CA . LYS B 1 94 ? 2.439 -1.281 2.779 1 78.38 94 LYS B CA 1
ATOM 1488 C C . LYS B 1 94 ? 1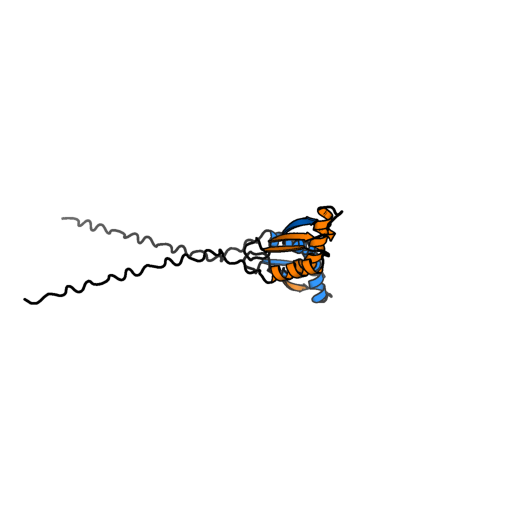.62 -2.369 3.467 1 78.38 94 LYS B C 1
ATOM 1490 O O . LYS B 1 94 ? 1.191 -3.33 2.826 1 78.38 94 LYS B O 1
ATOM 1495 N N . GLY B 1 95 ? 1.405 -2.094 4.668 1 77.5 95 GLY B N 1
ATOM 1496 C CA . GLY B 1 95 ? 0.733 -3.107 5.465 1 77.5 95 GLY B CA 1
ATOM 1497 C C . GLY B 1 95 ? -0.779 -3.037 5.367 1 77.5 95 GLY B C 1
ATOM 1498 O O . GLY B 1 95 ? -1.481 -3.904 5.895 1 77.5 95 GLY B O 1
ATOM 1499 N N . MET B 1 96 ? -1.32 -2.131 4.68 1 80.81 96 MET B N 1
ATOM 1500 C CA . MET B 1 96 ? -2.766 -1.929 4.645 1 80.81 96 MET B CA 1
ATOM 1501 C C . MET B 1 96 ? -3.416 -2.826 3.598 1 80.81 96 MET B C 1
ATOM 1503 O O . MET B 1 96 ? -4.598 -3.158 3.707 1 80.81 96 MET B O 1
ATOM 1507 N N . HIS B 1 97 ? -2.623 -3.201 2.535 1 82.62 97 HIS B N 1
ATOM 1508 C CA . HIS B 1 97 ? -3.174 -4.113 1.537 1 82.62 97 HIS B CA 1
ATOM 1509 C C . HIS B 1 97 ? -2.949 -5.566 1.936 1 82.62 97 HIS B C 1
ATOM 1511 O O . HIS B 1 97 ? -1.836 -5.949 2.305 1 82.62 97 HIS B O 1
ATOM 1517 N N . GLY B 1 98 ? -4.07 -6.164 1.932 1 87.38 98 GLY B N 1
ATOM 1518 C CA . GLY B 1 98 ? -3.977 -7.602 2.145 1 87.38 98 GLY B CA 1
ATOM 1519 C C . GLY B 1 98 ? -3.834 -8.383 0.854 1 87.38 98 GLY B C 1
ATOM 1520 O O . GLY B 1 98 ? -4.406 -8.016 -0.172 1 87.38 98 GLY B O 1
ATOM 1521 N N . LEU B 1 99 ? -2.955 -9.398 1.001 1 92.75 99 LEU B N 1
ATOM 1522 C CA . LEU B 1 99 ? -2.775 -10.336 -0.103 1 92.75 99 LEU B CA 1
ATOM 1523 C C . LEU B 1 99 ? -2.893 -11.781 0.383 1 92.75 99 LEU B C 1
ATOM 1525 O O . LEU B 1 99 ? -2.258 -12.156 1.37 1 92.75 99 LEU B O 1
ATOM 1529 N N . THR B 1 100 ? -3.826 -12.477 -0.207 1 96.56 100 THR B N 1
ATOM 1530 C CA . THR B 1 100 ? -3.836 -13.93 -0.076 1 96.56 100 THR B CA 1
ATOM 1531 C C . THR B 1 100 ? -3.225 -14.586 -1.31 1 96.56 100 THR B C 1
ATOM 1533 O O . THR B 1 100 ? -3.713 -14.398 -2.426 1 96.56 100 THR B O 1
ATOM 1536 N N . ILE B 1 101 ? -2.123 -15.328 -0.988 1 97.94 101 ILE B N 1
ATOM 1537 C CA . ILE B 1 101 ? -1.374 -15.883 -2.109 1 97.94 101 ILE B CA 1
ATOM 1538 C C . ILE B 1 101 ? -1.453 -17.406 -2.08 1 97.94 101 ILE B C 1
ATOM 1540 O O . ILE B 1 101 ? -1.256 -18.031 -1.03 1 97.94 101 ILE B O 1
ATOM 1544 N N . LYS B 1 102 ? -1.873 -17.969 -3.186 1 98.56 102 LYS B N 1
ATOM 1545 C CA . LYS B 1 102 ? -1.829 -19.406 -3.422 1 98.56 102 LYS B CA 1
ATOM 1546 C C . LYS B 1 102 ? -0.962 -19.734 -4.633 1 98.56 102 LYS B C 1
ATOM 1548 O O . LYS B 1 102 ? -1.262 -19.312 -5.75 1 98.56 102 LYS B O 1
ATOM 1553 N N . THR B 1 103 ? 0.12 -20.484 -4.352 1 98.56 103 THR B N 1
ATOM 1554 C CA . THR B 1 103 ? 1.02 -20.844 -5.438 1 98.56 103 THR B CA 1
ATOM 1555 C C . THR B 1 103 ? 1.084 -22.359 -5.594 1 98.56 103 THR B C 1
ATOM 1557 O O . THR B 1 103 ? 0.882 -23.109 -4.629 1 98.56 103 THR B O 1
ATOM 1560 N N . LYS B 1 104 ? 1.345 -22.766 -6.816 1 98.06 104 LYS B N 1
ATOM 1561 C CA . LYS B 1 104 ? 1.49 -24.172 -7.121 1 98.06 104 LYS B CA 1
ATOM 1562 C C . LYS B 1 104 ? 2.543 -24.406 -8.203 1 98.06 104 LYS B C 1
ATOM 1564 O O . LYS B 1 104 ? 2.568 -23.703 -9.211 1 98.06 104 LYS B O 1
ATOM 1569 N N . ALA B 1 105 ? 3.395 -25.328 -7.91 1 97.06 105 ALA B N 1
ATOM 1570 C CA . ALA B 1 105 ? 4.309 -25.766 -8.961 1 97.06 105 ALA B CA 1
ATOM 1571 C C . ALA B 1 105 ? 3.617 -26.734 -9.922 1 97.06 105 ALA B C 1
ATOM 1573 O O . ALA B 1 105 ? 2.902 -27.641 -9.492 1 97.06 105 ALA B O 1
ATOM 1574 N N . VAL B 1 106 ? 3.764 -26.469 -11.141 1 92.81 106 VAL B N 1
ATOM 1575 C CA . VAL B 1 106 ? 3.156 -27.344 -12.141 1 92.81 106 VAL B CA 1
ATOM 1576 C C . VAL B 1 106 ? 4.215 -27.797 -13.148 1 92.81 106 VAL B C 1
ATOM 1578 O O . VAL B 1 106 ? 5.238 -27.125 -13.32 1 92.81 106 VAL B O 1
#